Protein AF-M6ZPX1-F1 (afdb_monomer)

Mean predicted aligned error: 19.69 Å

Solvent-accessible surface area (backbone atoms only — not comparable to full-atom values): 19371 Å² total; per-residue (Å²): 140,79,92,85,76,78,77,78,63,85,76,70,74,66,85,60,76,72,77,70,62,81,70,98,60,84,42,44,32,41,35,41,38,38,35,46,45,94,88,36,52,30,42,32,41,38,41,36,41,59,74,45,75,87,48,96,39,47,38,33,34,39,40,39,38,38,37,42,41,39,67,101,56,81,46,65,35,38,35,46,33,45,34,42,39,41,44,55,97,55,97,48,66,30,48,29,42,36,42,34,42,35,42,44,90,54,66,27,44,34,44,34,42,36,41,31,40,73,96,44,40,35,43,37,42,35,34,39,40,39,93,63,36,40,35,45,37,42,35,43,36,39,58,79,52,100,38,38,35,41,37,43,36,46,34,44,39,39,48,79,91,47,73,48,50,35,42,34,46,29,46,33,48,42,60,98,46,39,36,44,31,42,32,46,36,39,38,80,84,73,59,52,32,42,38,35,47,36,36,40,46,54,82,74,71,85,77,82,60,77,75,80,98,73,92,74,91,78,95,74,93,80,79,100,78,81,89,80,90,84,88,80,90,87,82,86,88,86,82,89,82,89,82,92,79,78,86,91,78,66,72,63,62,59,53,52,56,51,59,71,71,48,89,66,68,66,47,54,44,67,59,33,44,74,68,70,45,54,73,68,57,16,49,52,54,22,51,28,30,66,71,37,78,64,56,29,50,55,54,48,70,74,48,53,74,68,54,43,51,53,51,50,53,55,43,47,70,73,45,60,78,67,59,79,79,71,70,75,76,78,79,82,87,128

Sequence (334 aa):
MSFISLNSEERSSILDPTFFLIHKNLNPSLGGLFETRKKFTSYGAWLELPVWKRERKHFWKTHFLYENHKTFSVVHQTYIGLEYSFISEKKDLHPSVFVGWERGEKDLGIFGIHLTIPDKQTIQVFGKTGKDFKSGSIFLHSNFDTGLQLFLGFSRTWDKSYTEDQFTLGIRVSWEKIYSSFFWNQTQEEESFLTGKFGISNFQQDLKSKTLFESTDEFQSNSLFKSKNLSSKNTKSKSFETSLLEKDKTNYSYISSFIRSYTNISISVQELLSAGFTLSSALEISKASYNSKEEFLKLFHSLSVKEQTKIFVLLKKKNPKHILKNSILPKDKR

Organism: NCBI:txid1193029

Nearest PDB structures (foldseek):
  2vqi-assembly1_A-2  TM=5.925E-01  e=3.812E-04  Escherichia coli
  6ehc-assembly1_A  TM=4.429E-01  e=1.724E-03  Vibrio cholerae O395
  7xzj-assembly1_9  TM=5.050E-01  e=9.004E-02  Chlamydomonas reinhardtii
  5mds-assembly1_C  TM=2.888E-01  e=1.053E-01  Vibrio harveyi
  1nqh-assembly1_A  TM=4.252E-01  e=2.390E+00  Escherichia coli

pLDDT: mean 70.7, std 22.77, range [22.7, 94.81]

Secondary structure (DSSP, 8-state):
----------------GGGG-----SS-EEEEEEEE-SS-EEEEEEEEEEEEEEETTEEEEEEEEEEEEESSSEEEEEEEEEEEEE--SSSS-EEEEEEEEEESSSEEEEEEEEEEETTTEEEEEEEEE-SSEEEEEEEEEEEEETTEEEEEEEEEEEETTEEEEEEEEEEEEEETTEEEEEEEEEETTS-EEEEEEEEEE-------------------------------------------------THHHHHHHHHH-S-----HHHHHHTT--HHHHHHHHHHHHH-HHHHHHHHHHS-HHHHHHHHHHHHHH-GGGGGG--PPPPPP-

Foldseek 3Di:
DDPPDPPPPCPDDDPDPVVPPDDPFQFKKKFKKKKDWPQWIKIWIKIKHWDDDPDVFKTKIKIKIWMFTDHVDTWIKIKIKMKIWGDDPDQDKIKMKMWIWIDIPFIKTKIKIKIDRPPFKIWIWIKIDGDQKIKIKIKIWGDDDDFKIWIWMWMWIGGNPDIKIKTKTKIKGDDDFKIKIKIWIAIPVRTIMIMMIIIGGDPPPDPPDPDDPDDDDDDDDDDPDDDDDDDDDDDDDDDDDDDDDDDDDDPLVVLLVVLVVAPQQADALVNCVVLPDDSVVSVCLNVQSVPDSVSNSVVLVVDDPVSVVSSSVVSCVVRVVVVPPPPDDDDDDD

Structure (mmCIF, N/CA/C/O backbone):
data_AF-M6ZPX1-F1
#
_entry.id   AF-M6ZPX1-F1
#
loop_
_atom_site.group_PDB
_atom_site.id
_atom_site.type_symbol
_atom_site.label_atom_id
_atom_site.label_alt_id
_atom_site.label_comp_id
_atom_site.label_asym_id
_atom_site.label_entity_id
_atom_site.label_seq_id
_atom_site.pdbx_PDB_ins_code
_atom_site.Cartn_x
_atom_site.Cartn_y
_atom_site.Cartn_z
_atom_site.occupancy
_atom_site.B_iso_or_equiv
_atom_site.auth_seq_id
_atom_site.auth_comp_id
_atom_site.auth_asym_id
_atom_site.auth_atom_id
_atom_site.pdbx_PDB_model_num
ATOM 1 N N . MET A 1 1 ? 33.227 -0.010 -33.059 1.00 33.44 1 MET A N 1
ATOM 2 C CA . MET A 1 1 ? 32.548 0.608 -31.902 1.00 33.44 1 MET A CA 1
ATOM 3 C C . MET A 1 1 ? 31.048 0.405 -32.038 1.00 33.44 1 MET A C 1
ATOM 5 O O . MET A 1 1 ? 30.374 1.236 -32.630 1.00 33.44 1 MET A O 1
ATOM 9 N N . SER A 1 2 ? 30.535 -0.731 -31.571 1.00 25.42 2 SER A N 1
ATOM 10 C CA . SER A 1 2 ? 29.097 -1.006 -31.482 1.00 25.42 2 SER A CA 1
ATOM 11 C C . SER A 1 2 ? 28.581 -0.569 -30.107 1.00 25.42 2 SER A C 1
ATOM 13 O O . SER A 1 2 ? 29.218 -0.847 -29.094 1.00 25.42 2 SER A O 1
ATOM 15 N N . PHE A 1 3 ? 27.436 0.114 -30.060 1.00 31.27 3 PHE A N 1
ATOM 16 C CA . PHE A 1 3 ? 26.796 0.517 -28.803 1.00 31.27 3 PHE A CA 1
ATOM 17 C C . PHE A 1 3 ? 26.073 -0.682 -28.167 1.00 31.27 3 PHE A C 1
ATOM 19 O O . PHE A 1 3 ? 24.880 -0.880 -28.376 1.00 31.27 3 PHE A O 1
ATOM 26 N N . ILE A 1 4 ? 26.811 -1.497 -27.408 1.00 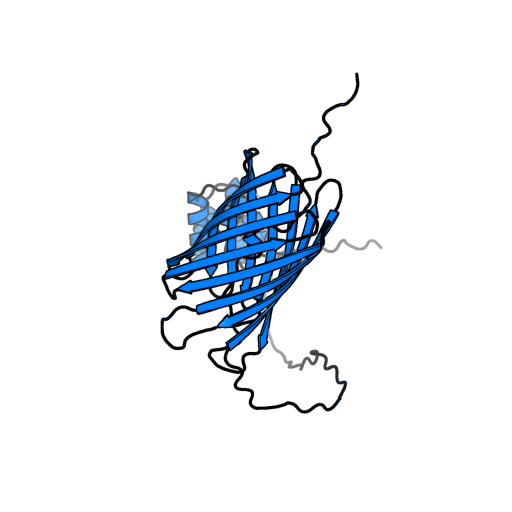35.12 4 ILE A N 1
ATOM 27 C CA . ILE A 1 4 ? 26.288 -2.672 -26.693 1.00 35.12 4 ILE A CA 1
ATOM 28 C C . ILE A 1 4 ? 26.277 -2.387 -25.185 1.00 35.12 4 ILE A C 1
ATOM 30 O O . ILE A 1 4 ? 27.226 -2.734 -24.488 1.00 35.12 4 ILE A O 1
ATOM 34 N N . SER A 1 5 ? 25.209 -1.743 -24.700 1.00 29.38 5 SER A N 1
ATOM 35 C CA . SER A 1 5 ? 24.763 -1.790 -23.287 1.00 29.38 5 SER A CA 1
ATOM 36 C C . SER A 1 5 ? 23.436 -1.047 -23.032 1.00 29.38 5 SER A C 1
ATOM 38 O O . SER A 1 5 ? 23.215 -0.519 -21.945 1.00 29.38 5 SER A O 1
ATOM 40 N N . LEU A 1 6 ? 22.508 -1.033 -24.000 1.00 30.77 6 LEU A N 1
ATOM 41 C CA . LEU A 1 6 ? 21.131 -0.552 -23.773 1.00 30.77 6 LEU A CA 1
ATOM 42 C C . LEU A 1 6 ? 20.187 -1.642 -23.222 1.00 30.77 6 LEU A C 1
ATOM 44 O O . LEU A 1 6 ? 18.972 -1.480 -23.243 1.00 30.77 6 LEU A O 1
ATOM 48 N N . ASN A 1 7 ? 20.750 -2.706 -22.636 1.00 28.00 7 ASN A N 1
ATOM 49 C CA . ASN A 1 7 ? 20.052 -3.684 -21.795 1.00 28.00 7 ASN A CA 1
ATOM 50 C C . ASN A 1 7 ? 19.682 -3.083 -20.420 1.00 28.00 7 ASN A C 1
ATOM 52 O O . ASN A 1 7 ? 19.935 -3.671 -19.373 1.00 28.00 7 ASN A O 1
ATOM 56 N N . SER A 1 8 ? 19.033 -1.916 -20.410 1.00 35.28 8 SER A N 1
ATOM 57 C CA . SER A 1 8 ? 17.965 -1.695 -19.437 1.00 35.28 8 SER A CA 1
ATOM 58 C C . SER A 1 8 ? 16.760 -2.468 -19.964 1.00 35.28 8 SER A C 1
ATOM 60 O O . SER A 1 8 ? 15.943 -1.914 -20.700 1.00 35.28 8 SER A O 1
ATOM 62 N N . GLU A 1 9 ? 16.747 -3.773 -19.695 1.00 37.66 9 GLU A N 1
ATOM 63 C CA . GLU A 1 9 ? 15.729 -4.693 -20.199 1.00 37.66 9 GLU A CA 1
ATOM 64 C C . GLU A 1 9 ? 14.326 -4.288 -19.732 1.00 37.66 9 GLU A C 1
ATOM 66 O O . GLU A 1 9 ? 14.156 -3.488 -18.808 1.00 37.66 9 GLU A O 1
ATOM 71 N N . GLU A 1 10 ? 13.316 -4.842 -20.401 1.00 43.22 10 GLU A N 1
ATOM 72 C CA . GLU A 1 10 ? 11.896 -4.594 -20.161 1.00 43.22 10 GLU A CA 1
ATOM 73 C C . GLU A 1 10 ? 11.458 -5.137 -18.783 1.00 43.22 10 GLU A C 1
ATOM 75 O O . GLU A 1 10 ? 10.709 -6.112 -18.701 1.00 43.22 10 GLU A O 1
ATOM 80 N N . ARG A 1 11 ? 11.907 -4.512 -17.679 1.00 51.97 11 ARG A N 1
ATOM 81 C CA . ARG A 1 11 ? 11.317 -4.700 -16.344 1.00 51.97 11 ARG A CA 1
ATOM 82 C C . ARG A 1 11 ? 9.876 -4.206 -16.421 1.00 51.97 11 ARG A C 1
ATOM 84 O O . ARG A 1 11 ? 9.612 -3.019 -16.233 1.00 51.97 11 ARG A O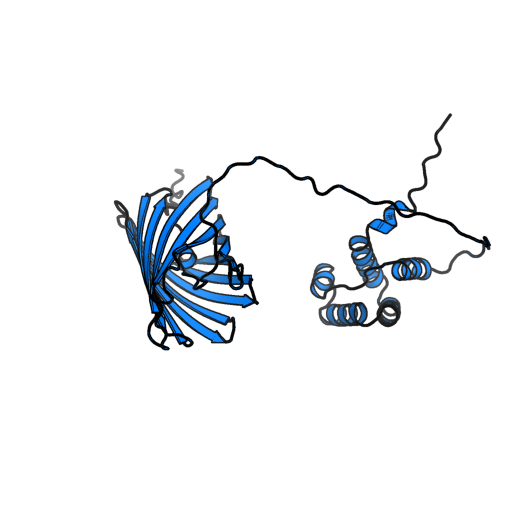 1
ATOM 91 N N . SER A 1 12 ? 8.979 -5.119 -16.788 1.00 54.06 12 SER A N 1
ATOM 92 C CA . SER A 1 12 ? 7.626 -4.775 -17.208 1.00 54.06 12 SER A CA 1
ATOM 93 C C . SER A 1 12 ? 6.911 -4.001 -16.117 1.00 54.06 12 SER A C 1
ATOM 95 O O . SER A 1 12 ? 6.923 -4.444 -14.965 1.00 54.06 12 SER A O 1
ATOM 97 N N . SER A 1 13 ? 6.298 -2.869 -16.453 1.00 62.62 13 SER A N 1
ATOM 98 C CA . SER A 1 13 ? 5.719 -2.014 -15.426 1.00 62.62 13 SER A CA 1
ATOM 99 C C . SER A 1 13 ? 4.460 -2.674 -14.839 1.00 62.62 13 SER A C 1
ATOM 101 O O . SER A 1 13 ? 3.497 -3.001 -15.537 1.00 62.62 13 SER A O 1
ATOM 103 N N . ILE A 1 14 ? 4.526 -2.926 -13.531 1.00 73.06 14 ILE A N 1
ATOM 104 C CA . ILE A 1 14 ? 3.583 -3.702 -12.718 1.00 73.06 14 ILE A CA 1
ATOM 105 C C . ILE A 1 14 ? 3.320 -2.892 -11.448 1.00 73.06 14 ILE A C 1
ATOM 107 O O . ILE A 1 14 ? 4.263 -2.340 -10.879 1.00 73.06 14 ILE A O 1
ATOM 111 N N . LEU A 1 15 ? 2.075 -2.868 -10.969 1.00 77.12 15 LEU A N 1
ATOM 112 C CA . LEU A 1 15 ? 1.693 -2.114 -9.773 1.00 77.12 15 LEU A CA 1
ATOM 113 C C . LEU A 1 15 ? 2.453 -2.641 -8.548 1.00 77.12 15 LEU A C 1
ATOM 115 O O . LEU A 1 15 ? 2.394 -3.845 -8.265 1.00 77.12 15 LEU A O 1
ATOM 119 N N . ASP A 1 16 ? 3.117 -1.768 -7.789 1.00 81.69 16 ASP A N 1
ATOM 120 C CA . ASP A 1 16 ? 3.888 -2.199 -6.618 1.00 81.69 16 ASP A CA 1
ATOM 121 C C . ASP A 1 16 ? 2.995 -2.957 -5.604 1.00 81.69 16 ASP A C 1
ATOM 123 O O . ASP A 1 16 ? 1.873 -2.516 -5.309 1.00 81.69 16 ASP A O 1
ATOM 127 N N . PRO A 1 17 ? 3.456 -4.094 -5.040 1.00 81.12 17 PRO A N 1
ATOM 128 C CA . PRO A 1 17 ? 2.698 -4.873 -4.061 1.00 81.12 17 PRO A CA 1
ATOM 129 C C . PRO A 1 17 ? 2.135 -4.065 -2.875 1.00 81.12 17 PRO A C 1
ATOM 131 O O . PRO A 1 17 ? 1.078 -4.416 -2.345 1.00 81.12 17 PRO A O 1
ATOM 134 N N . THR A 1 18 ? 2.771 -2.955 -2.484 1.00 83.00 18 THR A N 1
ATOM 135 C CA . THR A 1 18 ? 2.309 -2.079 -1.392 1.00 83.00 18 THR A CA 1
ATOM 136 C C . THR A 1 18 ? 1.013 -1.326 -1.701 1.00 83.00 18 THR A C 1
ATOM 138 O O . THR A 1 18 ? 0.255 -0.997 -0.785 1.00 83.00 18 THR A O 1
ATOM 141 N N . PHE A 1 19 ? 0.671 -1.097 -2.971 1.00 82.25 19 PHE A N 1
ATOM 142 C CA . PHE A 1 19 ? -0.575 -0.408 -3.325 1.00 82.25 19 PHE A CA 1
ATOM 143 C C . PHE A 1 19 ? -1.828 -1.237 -2.987 1.00 82.25 19 PHE A C 1
ATOM 145 O O . PHE A 1 19 ? -2.869 -0.674 -2.614 1.00 82.25 19 PHE A O 1
ATOM 152 N N . PHE A 1 20 ? -1.686 -2.567 -3.001 1.00 78.31 20 PHE A N 1
ATOM 153 C CA . PHE A 1 20 ? -2.706 -3.551 -2.629 1.00 78.31 20 PHE A CA 1
ATOM 154 C C . PHE A 1 20 ? -2.878 -3.728 -1.116 1.00 78.31 20 PHE A C 1
ATOM 156 O O . PHE A 1 20 ? -3.719 -4.524 -0.701 1.00 78.31 20 PHE A O 1
ATOM 163 N N . LEU A 1 21 ? -2.123 -3.013 -0.273 1.00 75.81 21 LEU A N 1
ATOM 164 C CA . LEU A 1 21 ? -2.279 -3.097 1.180 1.00 75.81 21 LEU A CA 1
ATOM 165 C C . LEU A 1 21 ? -3.677 -2.610 1.582 1.00 75.81 21 LEU A C 1
ATOM 167 O O . LEU A 1 21 ? -4.022 -1.428 1.423 1.00 75.81 21 LEU A O 1
ATOM 171 N N . ILE A 1 22 ? -4.498 -3.541 2.073 1.00 63.69 22 ILE A N 1
ATOM 172 C CA . ILE A 1 22 ? -5.931 -3.314 2.273 1.00 63.69 22 ILE A CA 1
ATOM 173 C C . ILE A 1 22 ? -6.165 -2.427 3.489 1.00 63.69 22 ILE A C 1
ATOM 175 O O . ILE A 1 22 ? -5.722 -2.691 4.607 1.00 63.69 22 ILE A O 1
ATOM 179 N N . HIS A 1 23 ? -6.918 -1.356 3.269 1.00 60.94 23 HIS A N 1
ATOM 180 C CA . HIS A 1 23 ? -7.288 -0.428 4.320 1.00 60.94 23 HIS A CA 1
ATOM 181 C C . HIS A 1 23 ? -8.663 -0.801 4.876 1.00 60.94 23 HIS A C 1
ATOM 183 O O . HIS A 1 23 ? -9.682 -0.671 4.189 1.00 60.94 23 HIS A O 1
ATOM 189 N N . LYS A 1 24 ? -8.705 -1.229 6.150 1.00 61.06 24 LYS A N 1
ATOM 190 C CA . LYS A 1 24 ? -9.949 -1.489 6.901 1.00 61.06 24 LYS A CA 1
ATOM 191 C C . LYS A 1 24 ? -10.673 -0.193 7.281 1.00 61.06 24 LYS A C 1
ATOM 193 O O . LYS A 1 24 ? -10.799 0.178 8.441 1.00 61.06 24 LYS A O 1
ATOM 198 N N . ASN A 1 25 ? -11.166 0.477 6.246 1.00 63.41 25 ASN A N 1
ATOM 199 C CA . ASN A 1 25 ? -12.187 1.509 6.290 1.00 63.41 25 ASN A CA 1
ATOM 200 C C . ASN A 1 25 ? -13.482 0.932 5.693 1.00 63.41 25 ASN A C 1
ATOM 202 O O . ASN A 1 25 ? -13.468 0.454 4.557 1.00 63.41 25 ASN A O 1
ATOM 206 N N . LEU A 1 26 ? -14.575 0.994 6.464 1.00 69.19 26 LEU A N 1
ATOM 207 C CA . LEU A 1 26 ? -15.933 0.608 6.042 1.00 69.19 26 LEU A CA 1
ATOM 208 C C . LEU A 1 26 ? -16.646 1.701 5.230 1.00 69.19 26 LEU A C 1
ATOM 210 O O . LEU A 1 26 ? -17.689 1.443 4.633 1.00 69.19 26 LEU A O 1
ATOM 214 N N . ASN A 1 27 ? -16.126 2.927 5.262 1.00 76.44 27 ASN A N 1
ATOM 215 C CA . ASN A 1 27 ? -16.650 4.057 4.505 1.00 76.44 27 ASN A CA 1
ATOM 216 C C . ASN A 1 27 ? -16.016 4.112 3.102 1.00 76.44 27 ASN A C 1
ATOM 218 O O . ASN A 1 27 ? -15.002 3.449 2.872 1.00 76.44 27 ASN A O 1
ATOM 222 N N . PRO A 1 28 ? -16.517 4.967 2.191 1.00 82.25 28 PRO A N 1
ATOM 223 C CA . PRO A 1 28 ? -15.746 5.376 1.026 1.00 82.25 28 PRO A CA 1
ATOM 224 C C . PRO A 1 28 ? -14.391 5.969 1.441 1.00 82.25 28 PRO A C 1
ATOM 226 O O . PRO A 1 28 ? -14.300 6.745 2.404 1.00 82.25 28 PRO A O 1
ATOM 229 N N . SER A 1 29 ? -13.344 5.623 0.699 1.00 85.06 29 SER A N 1
ATOM 230 C CA . SER A 1 29 ? -12.024 6.246 0.804 1.00 85.06 29 SER A CA 1
ATOM 231 C C . SER A 1 29 ? -11.468 6.555 -0.584 1.00 85.06 29 SER A C 1
ATOM 233 O O . SER A 1 29 ? -11.718 5.826 -1.537 1.00 85.06 29 SER A O 1
ATOM 235 N N . LEU A 1 30 ? -10.713 7.642 -0.708 1.00 89.75 30 LEU A N 1
ATOM 236 C CA . LEU A 1 30 ? -10.000 7.989 -1.940 1.00 89.75 30 LEU A CA 1
ATOM 237 C C . LEU A 1 30 ? -8.657 8.624 -1.612 1.00 89.75 30 LEU A C 1
ATOM 239 O O . LEU A 1 30 ? -8.478 9.178 -0.522 1.00 89.75 30 LEU A O 1
ATOM 243 N N . GLY A 1 31 ? -7.733 8.596 -2.563 1.00 89.25 31 GLY A N 1
ATOM 244 C CA . GLY A 1 31 ? -6.440 9.224 -2.366 1.00 89.25 31 GLY A CA 1
ATOM 245 C C . GLY A 1 31 ? -5.482 9.078 -3.533 1.00 89.25 31 GLY A C 1
ATOM 246 O O . GLY A 1 31 ? -5.862 8.675 -4.632 1.00 89.25 31 GLY A O 1
ATOM 247 N N . GLY A 1 32 ? -4.232 9.447 -3.271 1.00 90.00 32 GLY A N 1
ATOM 248 C CA . GLY A 1 32 ? -3.136 9.349 -4.220 1.00 90.00 32 GLY A CA 1
ATOM 249 C C . GLY A 1 32 ? -2.159 8.238 -3.859 1.00 90.00 32 GLY A C 1
ATOM 250 O O . GLY A 1 32 ? -2.093 7.762 -2.719 1.00 90.00 32 GLY A O 1
ATOM 251 N N . LEU A 1 33 ? -1.381 7.854 -4.860 1.00 90.75 33 LEU A N 1
ATOM 252 C CA . LEU A 1 33 ? -0.206 7.005 -4.728 1.00 90.75 33 LEU A CA 1
ATOM 253 C C . LEU A 1 33 ? 0.965 7.644 -5.476 1.00 90.75 33 LEU A C 1
ATOM 255 O O . LEU A 1 33 ? 0.760 8.410 -6.424 1.00 90.75 33 LEU A O 1
ATOM 259 N N . PHE A 1 34 ? 2.179 7.345 -5.034 1.00 88.81 34 PHE A N 1
ATOM 260 C CA . PHE A 1 34 ? 3.404 7.725 -5.721 1.00 88.81 34 PHE A CA 1
ATOM 261 C C . PHE A 1 34 ? 4.484 6.660 -5.548 1.00 88.81 34 PHE A C 1
ATOM 263 O O . PHE A 1 34 ? 4.514 5.935 -4.552 1.00 88.81 34 PHE A O 1
ATOM 270 N N . GLU A 1 35 ? 5.419 6.654 -6.487 1.00 85.25 35 GLU A N 1
ATOM 271 C CA . GLU A 1 35 ? 6.651 5.884 -6.441 1.00 85.25 35 GLU A CA 1
ATOM 272 C C . GLU A 1 35 ? 7.813 6.754 -6.926 1.00 85.25 35 GLU A C 1
ATOM 274 O O . GLU A 1 35 ? 7.711 7.466 -7.929 1.00 85.25 35 GLU A O 1
ATOM 279 N N . THR A 1 36 ? 8.940 6.698 -6.221 1.00 84.31 36 THR A N 1
ATOM 280 C CA . THR A 1 36 ? 10.173 7.390 -6.607 1.00 84.31 36 THR A CA 1
ATOM 281 C C . THR A 1 36 ? 11.340 6.410 -6.645 1.00 84.31 36 THR A C 1
ATOM 283 O O . THR A 1 36 ? 11.857 6.016 -5.595 1.00 84.31 36 THR A O 1
ATOM 286 N N . ARG A 1 37 ? 11.774 6.050 -7.861 1.00 80.25 37 ARG A N 1
ATOM 287 C CA . ARG A 1 37 ? 13.018 5.315 -8.138 1.00 80.25 37 ARG A CA 1
ATOM 288 C C . ARG A 1 37 ? 14.125 6.288 -8.551 1.00 80.25 37 ARG A C 1
ATOM 290 O O . ARG A 1 37 ? 13.868 7.411 -8.974 1.00 80.25 37 ARG A O 1
ATOM 297 N N . LYS A 1 38 ? 15.378 5.824 -8.534 1.00 74.12 38 LYS A N 1
ATOM 298 C CA . LYS A 1 38 ? 16.577 6.602 -8.920 1.00 74.12 38 LYS A CA 1
ATOM 299 C C . LYS A 1 38 ? 16.540 7.195 -10.345 1.00 74.12 38 LYS A C 1
ATOM 301 O O . LYS A 1 38 ? 17.255 8.156 -10.612 1.00 74.12 38 LYS A O 1
ATOM 306 N N . LYS A 1 39 ? 15.745 6.615 -11.254 1.00 71.06 39 LYS A N 1
ATOM 307 C CA . LYS A 1 39 ? 15.637 7.004 -12.678 1.00 71.06 39 LYS A CA 1
ATOM 308 C C . LYS A 1 39 ? 14.248 7.521 -13.083 1.00 71.06 39 LYS A C 1
ATOM 310 O O . LYS A 1 39 ? 14.142 8.231 -14.077 1.00 71.06 39 LYS A O 1
ATOM 315 N N . PHE A 1 40 ? 13.196 7.149 -12.349 1.00 72.44 40 PHE A N 1
ATOM 316 C CA . PHE A 1 40 ? 11.796 7.267 -12.774 1.00 72.44 40 PHE A CA 1
ATOM 317 C C . PHE A 1 40 ? 10.888 7.619 -11.595 1.00 72.44 40 PHE A C 1
ATOM 319 O O . PHE A 1 40 ? 11.179 7.255 -10.453 1.00 72.44 40 PHE A O 1
ATOM 326 N N . THR A 1 41 ? 9.771 8.290 -11.873 1.00 77.88 41 THR A N 1
ATOM 327 C CA . THR A 1 41 ? 8.734 8.571 -10.875 1.00 77.88 41 THR A CA 1
ATOM 328 C C . THR A 1 41 ? 7.355 8.221 -11.417 1.00 77.88 41 THR A C 1
ATOM 330 O O . THR A 1 41 ? 7.004 8.588 -12.540 1.00 77.88 41 THR A O 1
ATOM 333 N N . SER A 1 42 ? 6.569 7.529 -10.601 1.00 83.00 42 SER A N 1
ATOM 334 C CA . SER A 1 42 ? 5.204 7.111 -10.922 1.00 83.00 42 SER A CA 1
ATOM 335 C C . SER A 1 42 ? 4.231 7.794 -9.967 1.00 83.00 42 SER A C 1
ATOM 337 O O . SER A 1 42 ? 4.587 8.173 -8.846 1.00 83.00 42 SER A O 1
ATOM 339 N N . TYR A 1 43 ? 3.018 8.050 -10.442 1.00 88.62 43 TYR A N 1
ATOM 340 C CA . TYR A 1 43 ? 1.997 8.750 -9.670 1.00 88.62 43 TYR A CA 1
ATOM 341 C C . TYR A 1 43 ? 0.606 8.328 -10.118 1.00 88.62 43 TYR A C 1
ATOM 343 O 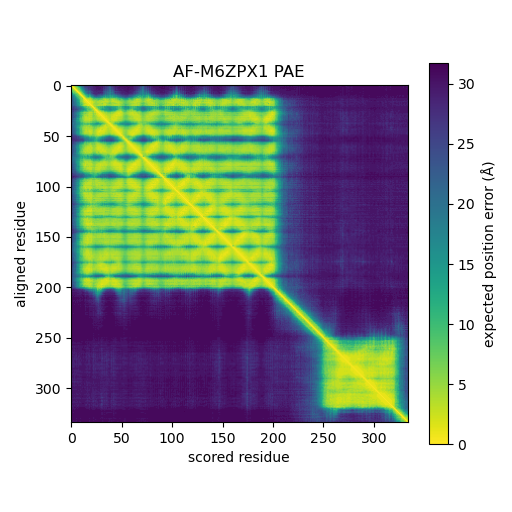O . TYR A 1 43 ? 0.354 8.088 -11.301 1.00 88.62 43 TYR A O 1
ATOM 351 N N . GLY A 1 44 ? -0.324 8.286 -9.173 1.00 89.12 44 GLY A N 1
ATOM 352 C CA . GLY A 1 44 ? -1.646 7.753 -9.438 1.00 89.12 44 GLY A CA 1
ATOM 353 C C . GLY A 1 44 ? -2.693 8.153 -8.416 1.00 89.12 44 GLY A C 1
ATOM 354 O O . GLY A 1 44 ? -2.447 8.931 -7.490 1.00 89.12 44 GLY A O 1
ATOM 355 N N . ALA A 1 45 ? -3.874 7.579 -8.595 1.00 90.75 45 ALA A N 1
ATOM 356 C CA . ALA A 1 45 ? -5.019 7.745 -7.721 1.00 90.75 45 ALA A CA 1
ATOM 357 C C . ALA A 1 45 ? -5.676 6.391 -7.456 1.00 90.75 45 ALA A C 1
ATOM 359 O O . ALA A 1 45 ? -5.624 5.477 -8.278 1.00 90.75 45 ALA A O 1
ATOM 360 N N . TRP A 1 46 ? -6.325 6.275 -6.306 1.00 90.69 46 TRP A N 1
ATOM 361 C CA . TRP A 1 46 ? -7.086 5.090 -5.935 1.00 90.69 46 TRP A CA 1
ATOM 362 C C . TRP A 1 46 ? -8.411 5.494 -5.285 1.00 90.69 46 TRP A C 1
ATOM 364 O O . TRP A 1 46 ? -8.543 6.567 -4.686 1.00 90.69 46 TRP A O 1
ATOM 374 N N . LEU A 1 47 ? -9.404 4.621 -5.429 1.00 89.00 47 LEU A N 1
ATOM 375 C CA . LEU A 1 47 ? -10.764 4.797 -4.945 1.00 89.00 47 LEU A CA 1
ATOM 376 C C . LEU A 1 47 ? -11.271 3.472 -4.368 1.00 89.00 47 LEU A C 1
ATOM 378 O O . LEU A 1 47 ? -11.186 2.417 -4.990 1.00 89.00 47 LEU A O 1
ATOM 382 N N . GLU A 1 48 ? -11.817 3.546 -3.166 1.00 87.38 48 GLU A N 1
ATOM 383 C CA . GLU A 1 48 ? -12.310 2.431 -2.370 1.00 87.38 48 GLU A CA 1
ATOM 384 C C . GLU A 1 48 ? -13.787 2.687 -2.043 1.00 87.38 48 GLU A C 1
ATOM 386 O O . GLU A 1 48 ? -14.103 3.648 -1.336 1.00 87.38 48 GLU A O 1
ATOM 391 N N . LEU A 1 49 ? -14.700 1.845 -2.538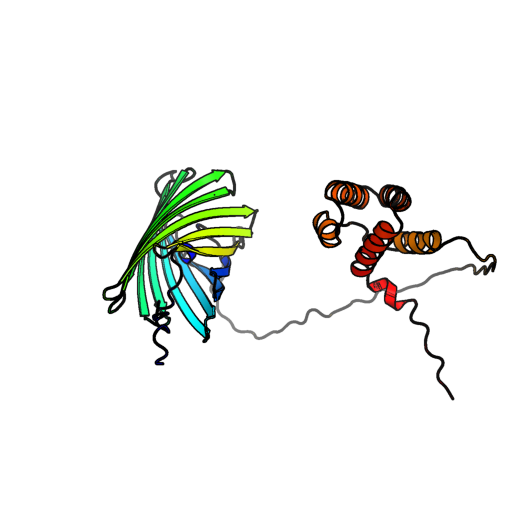 1.00 86.38 49 LEU A N 1
ATOM 392 C CA . LEU A 1 49 ? -16.147 2.026 -2.372 1.00 86.38 49 LEU A CA 1
ATOM 393 C C . LEU A 1 49 ? -16.796 0.841 -1.633 1.00 86.38 49 LEU A C 1
ATOM 395 O O . LEU A 1 49 ? -16.660 -0.300 -2.075 1.00 86.38 49 LEU A O 1
ATOM 399 N N . PRO A 1 50 ? -17.544 1.071 -0.537 1.00 81.94 50 PRO A N 1
ATOM 400 C CA . PRO A 1 50 ? -18.395 0.046 0.059 1.00 81.94 50 PRO A CA 1
ATOM 401 C C . PRO A 1 50 ? -19.593 -0.240 -0.859 1.00 81.94 50 PRO A C 1
ATOM 403 O O . PRO A 1 50 ? -20.354 0.668 -1.185 1.00 81.94 50 PRO A O 1
ATOM 406 N N . VAL A 1 51 ? -19.782 -1.501 -1.253 1.00 71.25 51 VAL A N 1
ATOM 407 C CA . VAL A 1 51 ? -20.867 -1.923 -2.160 1.00 71.25 51 VAL A CA 1
ATOM 408 C C . VAL A 1 51 ? -22.084 -2.424 -1.390 1.00 71.25 51 VAL A C 1
ATOM 410 O O . VAL A 1 51 ? -23.207 -2.031 -1.692 1.00 71.25 51 VAL A O 1
ATOM 413 N N . TRP A 1 52 ? -21.888 -3.287 -0.386 1.00 64.50 52 TRP A N 1
ATOM 414 C CA . TRP A 1 52 ? -23.005 -3.868 0.365 1.00 64.50 52 TRP A CA 1
ATOM 415 C C . TRP A 1 52 ? -22.674 -4.029 1.851 1.00 64.50 52 TRP A C 1
ATOM 417 O O . TRP A 1 52 ? -21.674 -4.639 2.225 1.00 64.50 52 TRP A O 1
ATOM 427 N N . LYS A 1 53 ? -23.567 -3.503 2.696 1.00 62.47 53 LYS A N 1
ATOM 428 C CA . LYS A 1 53 ? -23.554 -3.598 4.164 1.00 62.47 53 LYS A CA 1
ATOM 429 C C . LYS A 1 53 ? -24.910 -4.133 4.656 1.00 62.47 53 LYS A C 1
ATOM 431 O O . LYS A 1 53 ? -25.657 -3.426 5.325 1.00 62.47 53 LYS A O 1
ATOM 436 N N . ARG A 1 54 ? -25.285 -5.345 4.215 1.00 50.50 54 ARG A N 1
ATOM 437 C CA . ARG A 1 54 ? -26.620 -5.937 4.477 1.00 50.50 54 ARG A CA 1
ATOM 438 C C . ARG A 1 54 ? -26.769 -6.440 5.912 1.00 50.50 54 ARG A C 1
ATOM 440 O O . ARG A 1 54 ? -27.848 -6.363 6.485 1.00 50.50 54 ARG A O 1
ATOM 447 N N . GLU A 1 55 ? -25.670 -6.924 6.478 1.00 57.72 55 GLU A N 1
ATOM 448 C CA . GLU A 1 55 ? -25.579 -7.480 7.823 1.00 57.72 55 GLU A CA 1
ATOM 449 C C . GLU A 1 55 ? -24.341 -6.919 8.524 1.00 57.72 55 GLU A C 1
ATOM 451 O O . GLU A 1 55 ? -23.387 -6.494 7.873 1.00 57.72 55 GLU A O 1
ATOM 456 N N . ARG A 1 56 ? -24.310 -6.952 9.861 1.00 60.78 56 ARG A N 1
ATOM 457 C CA . ARG A 1 56 ? -23.162 -6.447 10.642 1.00 60.78 56 ARG A CA 1
ATOM 458 C C . ARG A 1 56 ? -21.861 -7.232 10.425 1.00 60.78 56 ARG A C 1
ATOM 460 O O . ARG A 1 56 ? -20.801 -6.730 10.782 1.00 60.78 56 ARG A O 1
ATOM 467 N N . LYS A 1 57 ? -21.955 -8.441 9.861 1.00 73.44 57 LYS A N 1
ATOM 468 C CA . LYS A 1 57 ? -20.865 -9.426 9.765 1.00 73.44 57 LYS A CA 1
ATOM 469 C C . LYS A 1 57 ? -20.275 -9.581 8.367 1.00 73.44 57 LYS A C 1
ATOM 471 O O . LYS A 1 57 ? -19.167 -10.090 8.241 1.00 73.44 57 LYS A O 1
ATOM 476 N N . HIS A 1 58 ? -20.997 -9.148 7.335 1.00 82.25 58 HIS A N 1
ATOM 477 C CA . HIS A 1 58 ? -20.667 -9.408 5.935 1.00 82.25 58 HIS A CA 1
ATOM 478 C C . HIS A 1 58 ? -20.621 -8.095 5.155 1.00 82.25 58 HIS A C 1
ATOM 480 O O . HIS A 1 58 ? -21.606 -7.353 5.108 1.00 82.25 58 HIS A O 1
ATOM 486 N N . PHE A 1 59 ? -19.470 -7.816 4.548 1.00 82.06 59 PHE A N 1
ATOM 487 C CA . PHE A 1 59 ? -19.181 -6.551 3.884 1.00 82.06 59 PHE A CA 1
ATOM 488 C C . PHE A 1 59 ? -18.506 -6.785 2.530 1.00 82.06 59 PHE A C 1
ATOM 490 O O . PHE A 1 59 ? -17.661 -7.668 2.398 1.00 82.06 59 PHE A O 1
ATOM 497 N N . TRP A 1 60 ? -18.884 -5.979 1.537 1.00 85.88 60 TRP A N 1
ATOM 498 C CA . TRP A 1 60 ? -18.304 -5.993 0.193 1.00 85.88 60 TRP A CA 1
ATOM 499 C C . TRP A 1 60 ? -17.754 -4.618 -0.171 1.00 85.88 60 TRP A C 1
ATOM 501 O O . TRP A 1 60 ? -18.426 -3.606 0.052 1.00 85.88 60 TRP A O 1
ATOM 511 N N . LYS A 1 61 ? -16.564 -4.587 -0.775 1.00 86.50 61 LYS A N 1
ATOM 512 C CA . LYS A 1 61 ? -15.827 -3.366 -1.117 1.00 86.50 61 LYS A CA 1
ATOM 513 C C . LYS A 1 61 ? -15.204 -3.482 -2.505 1.00 86.50 61 LYS A C 1
ATOM 515 O O . LYS A 1 61 ? -14.458 -4.422 -2.762 1.00 86.50 61 LYS A O 1
ATOM 520 N N . THR A 1 62 ? -15.486 -2.537 -3.396 1.00 88.62 62 THR A N 1
ATOM 521 C CA . THR A 1 62 ? -14.767 -2.415 -4.669 1.00 88.62 62 THR A CA 1
ATOM 522 C C . THR A 1 62 ? -13.551 -1.518 -4.514 1.00 88.62 62 THR A C 1
ATOM 524 O O . THR A 1 62 ? -13.569 -0.506 -3.809 1.00 88.62 62 THR A O 1
ATOM 527 N N . HIS A 1 63 ? -12.483 -1.917 -5.190 1.00 88.19 63 HIS A N 1
ATOM 528 C CA . HIS A 1 63 ? -11.199 -1.238 -5.224 1.00 88.19 63 HIS A CA 1
ATOM 529 C C . HIS A 1 63 ? -10.905 -0.851 -6.671 1.00 88.19 63 HIS A C 1
ATOM 531 O O . HIS A 1 63 ? -10.964 -1.698 -7.560 1.00 88.19 63 HIS A O 1
ATOM 537 N N . PHE A 1 64 ? -10.577 0.415 -6.896 1.00 90.00 64 PHE A N 1
ATOM 538 C CA . PHE A 1 64 ? -10.119 0.944 -8.174 1.00 90.00 64 PHE A CA 1
ATOM 539 C C . PHE A 1 64 ? -8.779 1.633 -7.956 1.00 90.00 64 PHE A C 1
ATOM 541 O O . PHE A 1 64 ? -8.610 2.378 -6.987 1.00 90.00 64 PHE A O 1
ATOM 548 N N . LEU A 1 65 ? -7.831 1.412 -8.856 1.00 88.69 65 LEU A N 1
ATOM 549 C CA . LEU A 1 65 ? -6.519 2.039 -8.797 1.00 88.69 65 LEU A CA 1
ATOM 550 C C . LEU A 1 65 ? -6.031 2.356 -10.210 1.00 88.69 65 LEU A C 1
ATOM 552 O O . LEU A 1 65 ? -6.280 1.600 -11.147 1.00 88.69 65 LEU A O 1
ATOM 556 N N . TYR A 1 66 ? -5.379 3.500 -10.356 1.00 88.12 66 TYR A N 1
ATOM 557 C CA . TYR A 1 66 ? -4.856 4.009 -11.616 1.00 88.12 66 TYR A CA 1
ATOM 558 C C . TYR A 1 66 ? -3.474 4.607 -11.371 1.00 88.12 66 TYR A C 1
ATOM 560 O O . TYR A 1 66 ? -3.325 5.439 -10.475 1.00 88.12 66 TYR A O 1
ATOM 568 N N . GLU A 1 67 ? -2.491 4.243 -12.189 1.00 85.12 67 GLU A N 1
ATOM 569 C CA . GLU A 1 67 ? -1.129 4.765 -12.110 1.00 85.12 67 GLU A CA 1
ATOM 570 C C . GLU A 1 67 ? -0.584 5.168 -13.486 1.00 85.12 67 GLU A C 1
ATOM 572 O O . GLU A 1 67 ? -0.750 4.466 -14.485 1.00 85.12 67 GLU A O 1
ATOM 577 N N . ASN A 1 68 ? 0.094 6.316 -13.523 1.00 82.88 68 ASN A N 1
ATOM 578 C CA . ASN A 1 68 ? 0.960 6.729 -14.617 1.00 82.88 68 ASN A CA 1
ATOM 579 C C . ASN A 1 68 ? 2.406 6.382 -14.246 1.00 82.88 68 ASN A C 1
ATOM 581 O O . ASN A 1 68 ? 3.034 7.113 -13.474 1.00 82.88 68 ASN A O 1
ATOM 585 N N . HIS A 1 69 ? 2.953 5.318 -14.828 1.00 74.06 69 HIS A N 1
ATOM 586 C CA . HIS A 1 69 ? 4.375 5.013 -14.715 1.00 74.06 69 HIS A CA 1
ATOM 587 C C . HIS A 1 69 ? 5.138 5.804 -15.789 1.00 74.06 69 HIS A C 1
ATOM 589 O O . HIS A 1 69 ? 4.917 5.617 -16.989 1.00 74.06 69 HIS A O 1
ATOM 595 N N . LYS A 1 70 ? 6.025 6.723 -15.382 1.00 58.91 70 LYS A N 1
ATOM 596 C CA . LYS A 1 70 ? 6.736 7.619 -16.310 1.00 58.91 70 LYS A CA 1
ATOM 597 C C . LYS A 1 70 ? 8.185 7.175 -16.520 1.00 58.91 70 LYS A C 1
ATOM 599 O O . LYS A 1 70 ? 9.057 7.472 -15.702 1.00 58.91 70 LYS A O 1
ATOM 604 N N . THR A 1 71 ? 8.439 6.503 -17.64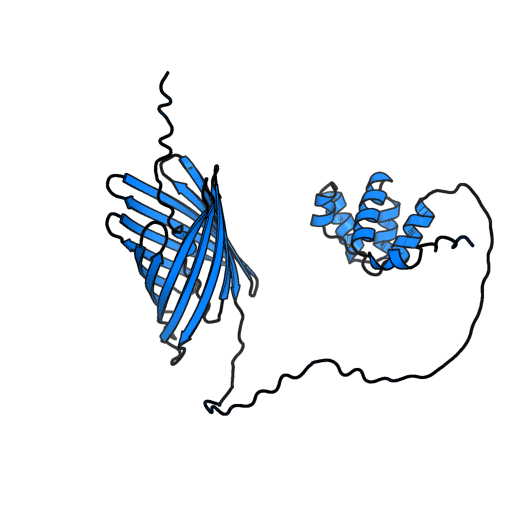1 1.00 64.19 71 THR A N 1
ATOM 605 C CA . THR A 1 71 ? 9.789 6.181 -18.131 1.00 64.19 71 THR A CA 1
ATOM 606 C C . THR A 1 71 ? 10.161 7.120 -19.291 1.00 64.19 71 THR A C 1
ATOM 608 O O . THR A 1 71 ? 9.875 8.319 -19.234 1.00 64.19 71 THR A O 1
ATOM 611 N N . PHE A 1 72 ? 10.791 6.600 -20.349 1.00 55.03 72 PHE A N 1
ATOM 612 C CA . PHE A 1 72 ? 10.925 7.280 -21.641 1.00 55.03 72 PHE A CA 1
ATOM 613 C C . PHE A 1 72 ? 9.579 7.396 -22.382 1.00 55.03 72 PHE A C 1
ATOM 615 O O . PHE A 1 72 ? 9.411 8.287 -23.213 1.00 55.03 72 PHE A O 1
ATOM 622 N N . SER A 1 73 ? 8.610 6.540 -22.048 1.00 57.66 73 SER A N 1
ATOM 623 C CA . SER A 1 73 ? 7.200 6.656 -22.426 1.00 57.66 73 SER A CA 1
ATOM 624 C C . SER A 1 73 ? 6.324 6.768 -21.169 1.00 57.66 73 SER A C 1
ATOM 626 O O . SER A 1 73 ? 6.790 6.586 -20.041 1.00 57.66 73 SER A O 1
ATOM 628 N N . VAL A 1 74 ? 5.046 7.111 -21.346 1.00 68.94 74 VAL A N 1
ATOM 629 C CA . VAL A 1 74 ? 4.052 7.024 -20.268 1.00 68.94 74 VAL A CA 1
ATOM 630 C C . VAL A 1 74 ? 3.311 5.706 -20.433 1.00 68.94 74 VAL A C 1
ATOM 632 O O . VAL A 1 74 ? 2.655 5.502 -21.453 1.00 68.94 74 VAL A O 1
ATOM 635 N N . VAL A 1 75 ? 3.412 4.831 -19.435 1.00 77.25 75 VAL A N 1
ATOM 636 C CA . VAL A 1 75 ? 2.605 3.612 -19.356 1.00 77.25 75 VAL A CA 1
ATOM 637 C C . VAL A 1 75 ? 1.479 3.844 -18.356 1.00 77.25 75 VAL A C 1
ATOM 639 O O . VAL A 1 75 ? 1.693 4.380 -17.267 1.00 77.25 75 VAL A O 1
ATOM 642 N N . HIS A 1 76 ? 0.268 3.459 -18.747 1.00 83.81 76 HIS A N 1
ATOM 643 C CA . HIS A 1 76 ? -0.923 3.556 -17.914 1.00 83.81 76 HIS A CA 1
ATOM 644 C C . HIS A 1 76 ? -1.250 2.179 -17.347 1.00 83.81 76 HIS A C 1
ATOM 646 O O . HIS A 1 76 ? -1.437 1.226 -18.104 1.00 83.81 76 HIS A O 1
ATOM 652 N N . GLN A 1 77 ? -1.337 2.087 -16.025 1.00 85.88 77 GLN A N 1
ATOM 653 C CA . GLN A 1 77 ? -1.744 0.880 -15.320 1.00 85.88 77 GLN A CA 1
ATOM 654 C C . GLN A 1 77 ? -3.076 1.121 -14.619 1.00 85.88 77 GLN A C 1
ATOM 656 O O . GLN A 1 77 ? -3.338 2.193 -14.071 1.00 85.88 77 GLN A O 1
ATOM 661 N N . THR A 1 78 ? -3.930 0.105 -14.637 1.00 89.69 78 THR A N 1
ATOM 662 C CA . THR A 1 78 ? -5.251 0.119 -14.008 1.00 89.69 78 THR A CA 1
ATOM 663 C C . THR A 1 78 ? -5.463 -1.159 -13.223 1.00 89.69 78 THR A C 1
ATOM 665 O O . THR A 1 78 ? -5.069 -2.229 -13.669 1.00 89.69 78 THR A O 1
ATOM 668 N N . TYR A 1 79 ? -6.125 -1.065 -12.077 1.00 90.69 79 TYR A N 1
ATOM 669 C CA . TYR A 1 79 ? -6.617 -2.217 -11.335 1.00 90.69 79 TYR A CA 1
ATOM 670 C C . TYR A 1 79 ? -8.072 -2.002 -10.929 1.00 90.69 79 TYR A C 1
ATOM 672 O O . TYR A 1 79 ? -8.458 -0.920 -10.480 1.00 90.69 79 TYR A O 1
ATOM 680 N N . ILE A 1 80 ? -8.864 -3.060 -11.078 1.00 92.88 80 ILE A N 1
ATOM 681 C CA . ILE A 1 80 ? -10.227 -3.167 -10.567 1.00 92.88 80 ILE A CA 1
ATOM 682 C C . ILE A 1 80 ? -10.348 -4.465 -9.771 1.00 92.88 80 ILE A C 1
ATOM 684 O O . ILE A 1 80 ? -9.956 -5.532 -10.239 1.00 92.88 80 ILE A O 1
ATOM 688 N N . GLY A 1 81 ? -10.900 -4.389 -8.564 1.00 90.88 81 GLY A N 1
ATOM 689 C CA . GLY A 1 81 ? -11.057 -5.551 -7.699 1.00 90.88 81 GLY A CA 1
ATOM 690 C C . GLY A 1 81 ? -12.257 -5.470 -6.770 1.00 90.88 81 GLY A C 1
ATOM 691 O O . GLY A 1 81 ? -12.844 -4.409 -6.548 1.00 90.88 81 GLY A O 1
ATOM 692 N N . LEU A 1 82 ? -12.605 -6.624 -6.216 1.00 91.25 82 LEU A N 1
ATOM 693 C CA . LEU A 1 82 ? -13.692 -6.833 -5.277 1.00 91.25 82 LEU A CA 1
ATOM 694 C C . LEU A 1 82 ? -13.149 -7.582 -4.055 1.00 91.25 82 LEU A C 1
ATOM 696 O O . LEU A 1 82 ? -12.599 -8.677 -4.171 1.00 91.25 82 LEU A O 1
ATOM 700 N N . GLU A 1 83 ? -13.316 -6.982 -2.883 1.00 88.88 83 GLU A N 1
ATOM 701 C CA . GLU A 1 83 ? -13.034 -7.576 -1.582 1.00 88.88 83 GLU A CA 1
ATOM 702 C C . GLU A 1 83 ? -14.346 -7.967 -0.895 1.00 88.88 83 GLU A C 1
ATOM 704 O O . GLU A 1 83 ? -15.313 -7.200 -0.867 1.00 88.88 83 GLU A O 1
ATOM 709 N N . TYR A 1 84 ? -14.333 -9.148 -0.290 1.00 88.62 84 TYR A N 1
ATOM 710 C CA . TYR A 1 84 ? -15.295 -9.615 0.694 1.00 88.62 84 TYR A CA 1
ATOM 711 C C . TYR A 1 84 ? -14.615 -9.681 2.064 1.00 88.62 84 TYR A C 1
ATOM 713 O O . TYR A 1 84 ? -13.588 -10.347 2.215 1.00 88.62 84 TYR A O 1
ATOM 721 N N . SER A 1 85 ? -15.189 -9.028 3.073 1.00 85.81 85 SER A N 1
ATOM 722 C CA . SER A 1 85 ? -14.659 -9.011 4.441 1.00 85.81 85 SER A CA 1
ATOM 723 C C . SER A 1 85 ? -15.686 -9.584 5.423 1.00 85.81 85 SER A C 1
ATOM 725 O O . SER A 1 85 ? -16.845 -9.158 5.442 1.00 85.81 85 SER A O 1
ATOM 727 N N . PHE A 1 86 ? -15.251 -10.513 6.279 1.00 84.25 86 PHE A N 1
ATOM 728 C CA . PHE A 1 86 ? -16.035 -11.023 7.402 1.00 84.25 86 PHE A CA 1
ATOM 729 C C . PHE A 1 86 ? -15.588 -10.373 8.715 1.00 84.25 86 PHE A C 1
ATOM 731 O O . PHE A 1 86 ? -14.394 -10.286 9.019 1.00 84.25 86 PHE A O 1
ATOM 738 N N . ILE A 1 87 ? -16.560 -9.917 9.503 1.00 76.19 87 ILE A N 1
ATOM 739 C CA . ILE A 1 87 ? -16.354 -9.209 10.768 1.00 76.19 87 ILE A CA 1
ATOM 740 C C . ILE A 1 87 ? -17.125 -9.963 11.853 1.00 76.19 87 ILE A C 1
ATOM 742 O O . ILE A 1 87 ? -18.355 -9.947 11.874 1.00 76.19 87 ILE A O 1
ATOM 746 N N . SER A 1 88 ? -16.413 -10.634 12.763 1.00 69.19 88 SER A N 1
ATOM 747 C CA . SER A 1 88 ? -17.049 -11.205 13.958 1.00 69.19 88 SER A CA 1
ATOM 748 C C . SER A 1 88 ? -17.492 -10.076 14.894 1.00 69.19 88 SER A C 1
ATOM 750 O O . SER A 1 88 ? -16.793 -9.079 15.047 1.00 69.19 88 SER A O 1
ATOM 752 N N . GLU A 1 89 ? -18.644 -10.238 15.551 1.00 63.34 89 GLU A N 1
ATOM 753 C CA . GLU A 1 89 ? -19.093 -9.321 16.617 1.00 63.34 89 GLU A CA 1
ATOM 754 C C . GLU A 1 89 ? -18.333 -9.548 17.940 1.00 63.34 89 GLU A C 1
ATOM 756 O O . GLU A 1 89 ? -18.427 -8.739 18.862 1.00 63.34 89 GLU A O 1
ATOM 761 N N . LYS A 1 90 ? -17.568 -10.642 18.040 1.00 63.88 90 LYS A N 1
ATOM 762 C CA . LYS A 1 90 ? -16.594 -10.899 19.109 1.00 63.88 90 LYS A CA 1
ATOM 763 C C . LYS A 1 90 ? -15.198 -10.441 18.660 1.00 63.88 90 LYS A C 1
ATOM 765 O O . LYS A 1 90 ? -14.960 -10.250 17.468 1.00 63.88 90 LYS A O 1
ATOM 770 N N . LYS A 1 91 ? -14.246 -10.323 19.598 1.00 63.00 91 LYS A N 1
ATOM 771 C CA . LYS A 1 91 ? -12.826 -9.989 19.330 1.00 63.00 91 LYS A CA 1
ATOM 772 C C . LYS A 1 91 ? -12.039 -11.150 18.680 1.00 63.00 91 LYS A C 1
ATOM 774 O O . LYS A 1 91 ? -10.930 -11.475 19.099 1.00 63.00 91 LYS A O 1
ATOM 779 N N . ASP A 1 92 ? -12.629 -11.773 17.667 1.00 72.00 92 ASP A N 1
ATOM 780 C CA . ASP A 1 92 ? -12.079 -12.916 16.942 1.00 72.00 92 ASP A CA 1
ATOM 781 C C . ASP A 1 92 ? -11.329 -12.459 15.679 1.00 72.00 92 ASP A C 1
ATOM 783 O O . ASP A 1 92 ? -11.281 -11.276 15.340 1.00 72.00 92 ASP A O 1
ATOM 787 N N . LEU A 1 93 ? -10.796 -13.421 14.926 1.00 80.38 93 LEU A N 1
ATOM 788 C CA . LEU A 1 93 ? -10.245 -13.199 13.590 1.00 80.38 93 LEU A CA 1
ATOM 789 C C . LEU A 1 93 ? -11.264 -12.519 12.656 1.00 80.38 93 LEU A C 1
ATOM 791 O O . LEU A 1 93 ? -12.462 -12.807 12.683 1.00 80.38 93 LEU A O 1
ATOM 795 N N . HIS A 1 94 ? -10.777 -11.625 11.798 1.00 84.69 94 HIS A N 1
ATOM 796 C CA . HIS A 1 94 ? -11.562 -10.965 10.751 1.00 84.69 94 HIS A CA 1
ATOM 797 C C . HIS A 1 94 ? -10.943 -11.277 9.378 1.00 84.69 94 HIS A C 1
ATOM 799 O O . HIS A 1 94 ? -10.133 -10.475 8.883 1.00 84.69 94 HIS A O 1
ATOM 805 N N . PRO A 1 95 ? -11.249 -12.454 8.793 1.00 88.56 95 PRO A N 1
ATOM 806 C CA . PRO A 1 95 ? -10.769 -12.845 7.477 1.00 88.56 95 PRO A CA 1
ATOM 807 C C . PRO A 1 95 ? -11.446 -12.028 6.373 1.00 88.56 95 PRO A C 1
ATOM 809 O O . PRO A 1 95 ? -12.600 -11.612 6.471 1.00 88.56 95 PRO A O 1
ATOM 812 N N . SER A 1 96 ? -10.702 -11.822 5.299 1.00 87.62 96 SER A N 1
ATOM 813 C CA . SER A 1 96 ? -11.093 -11.064 4.113 1.00 87.62 96 SER A CA 1
ATOM 814 C C . SER A 1 96 ? -10.455 -11.741 2.903 1.00 87.62 96 SER A C 1
ATOM 816 O O . SER A 1 96 ? -9.344 -12.261 3.011 1.00 87.62 96 SER A O 1
ATOM 818 N N . VAL A 1 97 ? -11.143 -11.753 1.768 1.00 91.62 97 VAL A N 1
ATOM 819 C CA . VAL A 1 97 ? -10.653 -12.315 0.504 1.00 91.62 97 VAL A CA 1
ATOM 820 C C . VAL A 1 97 ? -10.900 -11.286 -0.585 1.00 91.62 97 VAL A C 1
ATOM 822 O O . VAL A 1 97 ? -11.981 -10.702 -0.639 1.00 91.62 97 VAL A O 1
ATOM 825 N N . PHE A 1 98 ? -9.914 -11.056 -1.445 1.00 90.62 98 PHE A N 1
ATOM 826 C CA . PHE A 1 98 ? -10.037 -10.143 -2.572 1.00 90.62 98 PHE A CA 1
ATOM 827 C C . PHE A 1 98 ? -9.611 -10.805 -3.877 1.00 90.62 98 PHE A C 1
ATOM 829 O O . PHE A 1 98 ? -8.708 -11.642 -3.913 1.00 90.62 98 PHE A O 1
ATOM 836 N N . VAL A 1 99 ? -10.285 -10.412 -4.951 1.00 94.38 99 VAL A N 1
ATOM 837 C CA . VAL A 1 99 ? -10.000 -10.828 -6.323 1.00 94.38 99 VAL A CA 1
ATOM 838 C C . VAL A 1 99 ? -10.069 -9.606 -7.230 1.00 94.38 99 VAL A C 1
ATOM 840 O O . VAL A 1 99 ? -10.873 -8.704 -6.994 1.00 94.38 99 VAL A O 1
ATOM 843 N N . GLY A 1 100 ? -9.240 -9.550 -8.264 1.00 92.75 100 GLY A N 1
ATOM 844 C CA . GLY A 1 100 ? -9.270 -8.443 -9.211 1.00 92.75 100 GLY A CA 1
ATOM 845 C C . GLY A 1 100 ? -8.431 -8.673 -10.456 1.00 92.75 100 GLY A C 1
ATOM 846 O O . GLY A 1 100 ? -7.844 -9.737 -10.650 1.00 92.75 100 GLY A O 1
ATOM 847 N N . TRP A 1 101 ? -8.400 -7.649 -11.296 1.00 92.81 101 TRP A N 1
ATOM 848 C CA . TRP A 1 101 ? -7.708 -7.612 -12.574 1.00 92.81 101 TRP A CA 1
ATOM 849 C C . TRP A 1 101 ? -6.833 -6.363 -12.612 1.00 92.81 101 TRP A C 1
ATOM 851 O O . TRP A 1 101 ? -7.332 -5.252 -12.434 1.00 92.81 101 TRP A O 1
ATOM 861 N N . GLU A 1 102 ? -5.541 -6.547 -12.850 1.00 90.81 102 GLU A N 1
ATOM 862 C CA . GLU A 1 102 ? -4.587 -5.490 -13.176 1.00 90.81 102 GLU A CA 1
ATOM 863 C C . GLU A 1 102 ? -4.297 -5.520 -14.675 1.00 90.81 102 GLU A C 1
ATOM 865 O O . GLU A 1 102 ? -4.081 -6.581 -15.255 1.00 90.81 102 GLU A O 1
ATOM 870 N N . ARG A 1 103 ? -4.326 -4.349 -15.304 1.00 88.62 103 ARG A N 1
ATOM 871 C CA . ARG A 1 103 ? -4.143 -4.146 -16.736 1.00 88.62 103 ARG A CA 1
ATOM 872 C C . ARG A 1 103 ? -3.129 -3.035 -16.964 1.00 88.62 103 ARG A C 1
ATOM 874 O O . ARG A 1 103 ? -3.396 -1.876 -16.634 1.00 88.62 103 ARG A O 1
ATOM 881 N N . GLY A 1 104 ? -1.997 -3.407 -17.550 1.00 82.62 104 GLY A N 1
ATOM 882 C CA . GLY A 1 104 ? -0.926 -2.518 -18.002 1.00 82.62 104 GLY A CA 1
ATOM 883 C C . GLY A 1 104 ? -0.301 -3.072 -19.282 1.00 82.62 104 GLY A C 1
ATOM 884 O O . GLY A 1 104 ? -1.013 -3.369 -20.238 1.00 82.62 104 GLY A O 1
ATOM 885 N N . GLU A 1 105 ? 1.017 -3.281 -19.285 1.00 77.31 105 GLU A N 1
ATOM 886 C CA . GLU A 1 105 ? 1.724 -4.028 -20.347 1.00 77.31 105 GLU A CA 1
ATOM 887 C C . GLU A 1 105 ? 1.311 -5.507 -20.416 1.00 77.31 105 GLU A C 1
ATOM 889 O O . GLU A 1 105 ? 1.395 -6.145 -21.465 1.00 77.31 105 GLU A O 1
ATOM 894 N N . LYS A 1 106 ? 0.866 -6.055 -19.281 1.00 80.56 106 LYS A N 1
ATOM 895 C CA . LYS A 1 106 ? 0.335 -7.409 -19.122 1.00 80.56 106 LYS A CA 1
ATOM 896 C C . LYS A 1 106 ? -1.033 -7.304 -18.442 1.00 80.56 106 LYS A C 1
ATOM 898 O O . LYS A 1 106 ? -1.229 -6.445 -17.581 1.00 80.56 106 LYS A O 1
ATOM 903 N N . ASP A 1 107 ? -1.957 -8.185 -18.812 1.00 87.75 107 ASP A N 1
ATOM 904 C CA . ASP A 1 107 ? -3.179 -8.432 -18.044 1.00 87.75 107 ASP A CA 1
ATOM 905 C C . ASP A 1 107 ? -2.888 -9.509 -16.986 1.00 87.75 107 ASP A C 1
ATOM 907 O O . ASP A 1 107 ? -2.423 -10.607 -17.314 1.00 87.75 107 ASP A O 1
ATOM 911 N N . LEU A 1 108 ? -3.126 -9.179 -15.715 1.00 91.38 108 LEU A N 1
ATOM 912 C CA . LEU A 1 108 ? -2.812 -9.999 -14.547 1.00 91.38 108 LEU A CA 1
ATOM 913 C C . LEU A 1 108 ? -4.066 -10.207 -13.684 1.00 91.38 108 LEU A C 1
ATOM 915 O O . LEU A 1 108 ? -4.656 -9.255 -13.172 1.00 91.38 108 LEU A O 1
ATOM 919 N N . GLY A 1 109 ? -4.436 -11.465 -13.455 1.00 92.75 109 GLY A N 1
ATOM 920 C CA . GLY A 1 109 ? -5.412 -11.830 -12.430 1.00 92.75 109 GLY A CA 1
ATOM 921 C C . GLY A 1 109 ? -4.774 -11.781 -11.042 1.00 92.75 109 GLY A C 1
ATOM 922 O O . GLY A 1 109 ? -3.665 -12.280 -10.850 1.00 92.75 109 GLY A O 1
ATOM 923 N N . ILE A 1 110 ? -5.469 -11.196 -10.069 1.00 93.06 110 ILE A N 1
ATOM 924 C CA . ILE A 1 110 ? -4.998 -11.035 -8.688 1.00 93.06 110 ILE A CA 1
ATOM 925 C C . ILE A 1 110 ? -5.951 -11.755 -7.741 1.00 93.06 110 ILE A C 1
ATOM 927 O O . ILE A 1 110 ? -7.167 -11.593 -7.840 1.00 93.06 110 ILE A O 1
ATOM 931 N N . PHE A 1 111 ? -5.398 -12.514 -6.797 1.00 94.81 111 PHE A N 1
ATOM 932 C CA . PHE A 1 111 ? -6.148 -13.149 -5.715 1.00 94.81 111 PHE A CA 1
ATOM 933 C C . PHE A 1 111 ? -5.382 -13.037 -4.398 1.00 94.81 111 PHE A C 1
ATOM 935 O O . PHE A 1 111 ? -4.171 -13.268 -4.359 1.00 94.81 111 PHE A O 1
ATOM 942 N N . GLY A 1 112 ? -6.081 -12.730 -3.306 1.00 92.25 112 GLY A N 1
ATOM 943 C CA . GLY A 1 112 ? -5.462 -12.629 -1.993 1.00 92.25 112 GLY A CA 1
ATOM 944 C C . GLY A 1 112 ? -6.396 -12.839 -0.812 1.00 92.25 11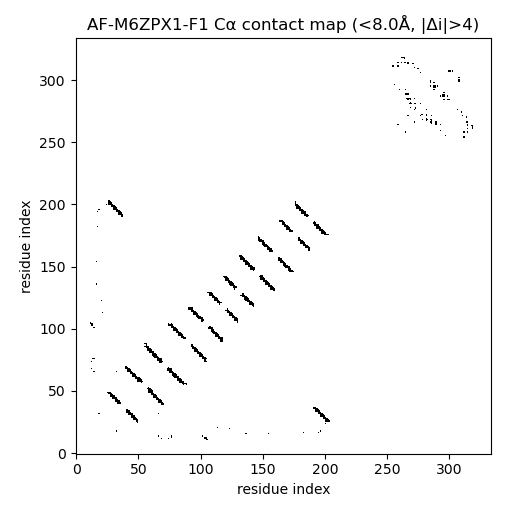2 GLY A C 1
ATOM 945 O O . GLY A 1 112 ? -7.613 -12.687 -0.894 1.00 92.25 112 GLY A O 1
ATOM 946 N N . ILE A 1 113 ? -5.780 -13.179 0.316 1.00 92.12 113 ILE A N 1
ATOM 947 C CA . ILE A 1 113 ? -6.402 -13.437 1.610 1.00 92.12 113 ILE A CA 1
ATOM 948 C C . ILE A 1 113 ? -5.768 -12.483 2.630 1.00 92.12 113 ILE A C 1
ATOM 950 O O . ILE A 1 113 ? -4.556 -12.280 2.660 1.00 92.12 113 ILE A O 1
ATOM 954 N N . HIS A 1 114 ? -6.598 -11.880 3.470 1.00 88.81 114 HIS A N 1
ATOM 955 C CA . HIS A 1 114 ? -6.220 -10.846 4.427 1.00 88.81 114 HIS A CA 1
ATOM 956 C C . HIS A 1 114 ? -6.851 -11.171 5.787 1.00 88.81 114 HIS A C 1
ATOM 958 O O . HIS A 1 114 ? -8.072 -11.124 5.948 1.00 88.81 114 HIS A O 1
ATOM 964 N N . LEU A 1 115 ? -6.025 -11.540 6.766 1.00 88.44 115 LEU A N 1
ATOM 965 C CA . LEU A 1 115 ? -6.432 -12.040 8.077 1.00 88.44 115 LEU A CA 1
ATOM 966 C C . LEU A 1 115 ? -6.013 -11.055 9.175 1.00 88.44 115 LEU A C 1
ATOM 968 O O . LEU A 1 115 ? -4.840 -10.967 9.530 1.00 88.44 115 LEU A O 1
ATOM 972 N N . THR A 1 116 ? -6.977 -10.323 9.735 1.00 83.56 116 THR A N 1
ATOM 973 C CA . THR A 1 116 ? -6.733 -9.413 10.869 1.00 83.56 116 THR A CA 1
ATOM 974 C C . THR A 1 116 ? -7.039 -10.092 12.196 1.00 83.56 116 THR A C 1
ATOM 976 O O . THR A 1 116 ? -8.126 -10.643 12.369 1.00 83.56 116 THR A O 1
ATOM 979 N N . ILE A 1 117 ? -6.128 -9.948 13.156 1.00 83.19 117 ILE A N 1
ATOM 980 C CA . ILE A 1 117 ? -6.387 -10.082 14.589 1.00 83.19 117 ILE A CA 1
ATOM 981 C C . ILE A 1 117 ? -6.638 -8.660 15.129 1.00 83.19 117 ILE A C 1
ATOM 983 O O . ILE A 1 117 ? -5.724 -7.829 15.059 1.00 83.19 117 ILE A O 1
ATOM 987 N N . PRO A 1 118 ? -7.841 -8.341 15.647 1.00 74.38 118 PRO A N 1
ATOM 988 C CA . PRO A 1 118 ? -8.142 -7.025 16.208 1.00 74.38 118 PRO A CA 1
ATOM 989 C C . PRO A 1 118 ? -7.112 -6.572 17.248 1.00 74.38 118 PRO A C 1
ATOM 991 O O . PRO A 1 118 ? -6.576 -7.382 18.003 1.00 74.38 118 PRO A O 1
ATOM 994 N N . ASP A 1 119 ? -6.839 -5.267 17.266 1.00 72.75 119 ASP A N 1
ATOM 995 C CA . ASP A 1 119 ? -5.947 -4.582 18.212 1.00 72.75 119 ASP A CA 1
ATOM 996 C C . ASP A 1 119 ? -4.490 -5.106 18.270 1.00 72.75 119 ASP A C 1
ATOM 998 O O . ASP A 1 119 ? -3.736 -4.703 19.151 1.00 72.75 119 ASP A O 1
ATOM 1002 N N . LYS A 1 120 ? -4.066 -5.984 17.343 1.00 81.06 120 LYS A N 1
ATOM 1003 C CA . LYS A 1 120 ? -2.727 -6.606 17.347 1.00 81.06 120 LYS A CA 1
ATOM 1004 C C . LYS A 1 120 ? -2.033 -6.550 15.985 1.00 81.06 120 LYS A C 1
ATOM 1006 O O . LYS A 1 120 ? -1.213 -5.670 15.731 1.00 81.06 120 LYS A O 1
ATOM 1011 N N . GLN A 1 121 ? -2.338 -7.517 15.122 1.00 86.88 121 GLN A N 1
ATOM 1012 C CA . GLN A 1 121 ? -1.583 -7.809 13.905 1.00 86.88 121 GLN A CA 1
ATOM 1013 C C . GLN A 1 121 ? -2.517 -8.171 12.753 1.00 86.88 121 GLN A C 1
ATOM 1015 O O . GLN A 1 121 ? -3.618 -8.678 12.956 1.00 86.88 121 GLN A O 1
ATOM 1020 N N . THR A 1 122 ? -2.072 -7.934 11.525 1.00 87.12 122 THR A N 1
ATOM 1021 C CA . THR A 1 122 ? -2.735 -8.426 10.312 1.00 87.12 122 THR A CA 1
ATOM 1022 C C . THR A 1 122 ? -1.719 -9.122 9.421 1.00 87.12 122 THR A C 1
ATOM 1024 O O . THR A 1 122 ? -0.553 -8.736 9.392 1.00 87.12 122 THR A O 1
ATOM 1027 N N . ILE A 1 123 ? -2.171 -10.156 8.718 1.00 90.81 123 ILE A N 1
ATOM 1028 C CA . ILE A 1 123 ? -1.393 -10.916 7.743 1.00 90.81 123 ILE A CA 1
ATOM 1029 C C . ILE A 1 123 ? -2.120 -10.808 6.403 1.00 90.81 123 ILE A C 1
ATOM 1031 O O . ILE A 1 123 ? -3.280 -11.210 6.303 1.00 90.81 123 ILE A O 1
ATOM 1035 N N . GLN A 1 124 ? -1.457 -10.279 5.380 1.00 92.44 124 GLN A N 1
ATOM 1036 C CA . GLN A 1 124 ? -1.951 -10.273 4.005 1.00 92.44 124 GLN A CA 1
ATOM 1037 C C . GLN A 1 124 ? -1.084 -11.211 3.166 1.00 92.44 124 GLN A C 1
ATOM 1039 O O . GLN A 1 124 ? 0.137 -11.096 3.174 1.00 92.44 124 GLN A O 1
ATOM 1044 N N . VAL A 1 125 ? -1.708 -12.133 2.438 1.00 93.44 125 VAL A N 1
ATOM 1045 C CA . VAL A 1 125 ? -1.039 -13.024 1.483 1.00 93.44 125 VAL A CA 1
ATOM 1046 C C . VAL A 1 125 ? -1.785 -12.933 0.165 1.00 93.44 125 VAL A C 1
ATOM 1048 O O . VAL A 1 125 ? -2.988 -13.181 0.123 1.00 93.44 125 VAL A O 1
ATOM 1051 N N . PHE A 1 126 ? -1.101 -12.579 -0.914 1.00 93.69 126 PHE A N 1
ATOM 1052 C CA . PHE A 1 126 ? -1.713 -12.524 -2.238 1.00 93.69 126 PHE A CA 1
ATOM 1053 C C . PHE A 1 126 ? -0.737 -12.915 -3.336 1.00 93.69 126 PHE A C 1
ATOM 1055 O O . PHE A 1 126 ? 0.477 -12.920 -3.139 1.00 93.69 126 PHE A O 1
ATOM 1062 N N . GLY A 1 127 ? -1.280 -13.240 -4.501 1.00 92.38 127 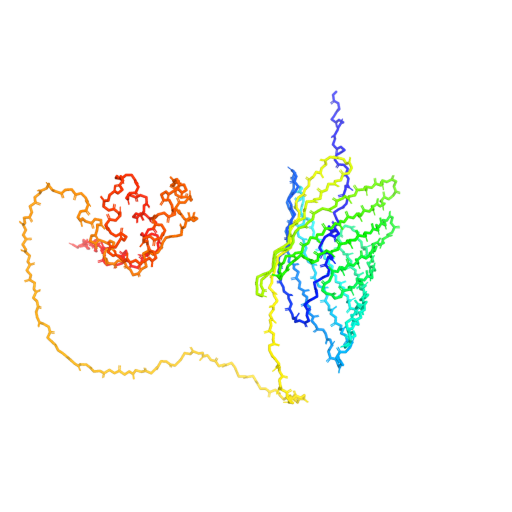GLY A N 1
ATOM 1063 C CA . GLY A 1 127 ? -0.501 -13.460 -5.705 1.00 92.38 127 GLY A CA 1
ATOM 1064 C C . GLY A 1 127 ? -1.136 -12.797 -6.916 1.00 92.38 127 GLY A C 1
ATOM 1065 O O . GLY A 1 127 ? -2.350 -12.575 -6.962 1.00 92.38 127 GLY A O 1
ATOM 1066 N N . LYS A 1 128 ? -0.292 -12.498 -7.901 1.00 92.56 128 LYS A N 1
ATOM 1067 C CA . LYS A 1 128 ? -0.707 -12.100 -9.247 1.00 92.56 128 LYS A CA 1
ATOM 1068 C C . LYS A 1 128 ? -0.318 -13.208 -10.224 1.00 92.56 128 LYS A C 1
ATOM 1070 O O . LYS A 1 128 ? 0.726 -13.837 -10.055 1.00 92.56 128 LYS A O 1
ATOM 1075 N N . THR A 1 129 ? -1.115 -13.433 -11.262 1.00 91.94 129 THR A N 1
ATOM 1076 C CA . THR A 1 129 ? -0.794 -14.383 -12.332 1.00 91.94 129 THR A CA 1
ATOM 1077 C C . THR A 1 129 ? -1.248 -13.850 -13.686 1.00 91.94 129 THR A C 1
ATOM 1079 O O . THR A 1 129 ? -2.365 -13.367 -13.842 1.00 91.94 129 THR A O 1
ATOM 1082 N N . GLY A 1 130 ? -0.372 -13.964 -14.676 1.00 88.56 130 GLY A N 1
ATOM 1083 C CA . GLY A 1 130 ? -0.638 -13.699 -16.086 1.00 88.56 130 GLY A CA 1
ATOM 1084 C C . GLY A 1 130 ? -0.081 -14.831 -16.943 1.00 88.56 130 GLY A C 1
ATOM 1085 O O . GLY A 1 130 ? 0.250 -15.897 -16.427 1.00 88.56 130 GLY A O 1
ATOM 1086 N N . LYS A 1 131 ? 0.044 -14.593 -18.252 1.00 83.44 131 LYS A N 1
ATOM 1087 C CA . LYS A 1 131 ? 0.487 -15.600 -19.231 1.00 83.44 131 LYS A CA 1
ATOM 1088 C C . LYS A 1 131 ? 1.854 -16.217 -18.88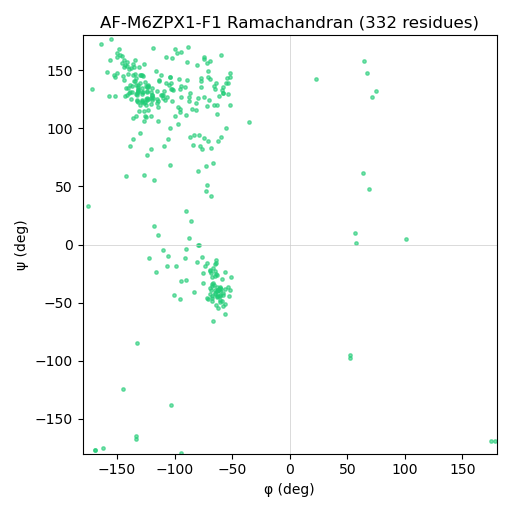5 1.00 83.44 131 LYS A C 1
ATOM 1090 O O . LYS A 1 131 ? 1.944 -17.420 -18.669 1.00 83.44 131 LYS A O 1
ATOM 1095 N N . ASP A 1 132 ? 2.882 -15.372 -18.801 1.00 84.38 132 ASP A N 1
ATOM 1096 C CA . ASP A 1 132 ? 4.279 -15.764 -18.546 1.00 84.38 132 ASP A CA 1
ATOM 1097 C C . ASP A 1 132 ? 4.794 -15.227 -17.186 1.00 84.38 132 ASP A C 1
ATOM 1099 O O . ASP A 1 132 ? 5.983 -15.315 -16.880 1.00 84.38 132 ASP A O 1
ATOM 1103 N N . PHE A 1 133 ? 3.886 -14.658 -16.379 1.00 86.62 133 PHE A N 1
ATOM 1104 C CA . PHE A 1 133 ? 4.169 -13.890 -15.164 1.00 86.62 133 PHE A CA 1
ATOM 1105 C C . PHE A 1 133 ? 3.461 -14.474 -13.940 1.00 86.62 133 PHE A C 1
ATOM 1107 O O . PHE A 1 133 ? 2.262 -14.760 -13.996 1.00 86.62 133 PHE A O 1
ATOM 1114 N N . LYS A 1 134 ? 4.163 -14.565 -12.809 1.00 90.81 134 LYS A N 1
ATOM 1115 C CA . LYS A 1 134 ? 3.595 -14.891 -11.493 1.00 90.81 134 LYS A CA 1
ATOM 1116 C C . LYS A 1 134 ? 4.267 -14.044 -10.416 1.00 90.81 134 LYS A C 1
ATOM 1118 O O . LYS A 1 134 ? 5.463 -13.794 -10.485 1.00 90.81 134 LYS A O 1
ATOM 1123 N N . SER A 1 135 ? 3.543 -13.674 -9.369 1.00 90.88 135 SER A N 1
ATOM 1124 C CA . SER A 1 135 ? 4.158 -13.170 -8.137 1.00 90.88 135 SER A CA 1
ATOM 1125 C C . SER A 1 135 ? 3.409 -13.649 -6.901 1.00 90.88 135 SER A C 1
ATOM 1127 O O . SER A 1 135 ? 2.219 -13.962 -6.962 1.00 90.88 135 SER A O 1
ATOM 1129 N N . GLY A 1 136 ? 4.120 -13.724 -5.779 1.00 93.31 136 GLY A N 1
ATOM 1130 C CA . GLY A 1 136 ? 3.582 -14.040 -4.460 1.00 93.31 136 GLY A CA 1
ATOM 1131 C C . GLY A 1 136 ? 4.100 -13.027 -3.448 1.00 93.31 136 GLY A C 1
ATOM 1132 O O . GLY A 1 136 ? 5.292 -12.738 -3.422 1.00 93.31 136 GLY A O 1
ATOM 1133 N N . SER A 1 137 ? 3.204 -12.458 -2.647 1.00 92.62 137 SER A N 1
ATOM 1134 C CA . SER A 1 137 ? 3.492 -11.379 -1.700 1.00 92.62 137 SER A CA 1
ATOM 1135 C C . SER A 1 137 ? 2.894 -11.688 -0.332 1.00 92.62 137 SER A C 1
ATOM 1137 O O . SER A 1 137 ? 1.723 -12.058 -0.231 1.00 92.62 137 SER A O 1
ATOM 1139 N N . ILE A 1 138 ? 3.696 -11.520 0.718 1.00 93.62 138 ILE A N 1
ATOM 1140 C CA . ILE A 1 138 ? 3.316 -11.702 2.120 1.00 93.62 138 ILE A CA 1
ATOM 1141 C C . ILE A 1 138 ? 3.636 -10.408 2.865 1.00 93.62 138 ILE A C 1
ATOM 1143 O O . ILE A 1 138 ? 4.779 -9.955 2.859 1.00 93.62 138 ILE A O 1
ATOM 1147 N N . PHE A 1 139 ? 2.640 -9.844 3.542 1.00 91.69 139 PHE A N 1
ATOM 1148 C CA . PHE A 1 139 ? 2.786 -8.666 4.390 1.00 91.69 139 PHE A CA 1
ATOM 1149 C C . PHE A 1 139 ? 2.303 -8.943 5.811 1.00 91.69 139 PHE A C 1
ATOM 1151 O O . PHE A 1 139 ? 1.233 -9.510 6.038 1.00 91.69 139 PHE A O 1
ATOM 1158 N N . LEU A 1 140 ? 3.103 -8.497 6.774 1.00 90.94 140 LEU A N 1
ATOM 1159 C CA . LEU A 1 140 ? 2.805 -8.470 8.196 1.00 90.94 140 LEU A CA 1
ATOM 1160 C C . LEU A 1 140 ? 2.627 -7.015 8.622 1.00 90.94 140 LEU A C 1
ATOM 1162 O O . LEU A 1 140 ? 3.473 -6.163 8.356 1.00 90.94 140 LEU A O 1
ATOM 1166 N N . HIS A 1 141 ? 1.519 -6.740 9.297 1.00 88.38 141 HIS A N 1
ATOM 1167 C CA . HIS A 1 141 ? 1.144 -5.408 9.748 1.00 88.38 141 HIS A CA 1
ATOM 1168 C C . HIS A 1 141 ? 1.036 -5.446 11.272 1.00 88.38 141 HIS A C 1
ATOM 1170 O O . HIS A 1 141 ? 0.322 -6.299 11.803 1.00 88.38 141 HIS A O 1
ATOM 1176 N N . SER A 1 142 ? 1.693 -4.527 11.978 1.00 86.31 142 SER A N 1
ATOM 1177 C CA . SER A 1 142 ? 1.601 -4.406 13.438 1.00 86.31 142 SER A CA 1
ATOM 1178 C C . SER A 1 142 ? 1.049 -3.040 13.821 1.00 86.31 142 SER A C 1
ATOM 1180 O O . SER A 1 142 ? 1.583 -2.013 13.397 1.00 86.31 142 SER A O 1
ATOM 1182 N N . ASN A 1 143 ? 0.000 -3.024 14.642 1.00 82.31 143 ASN A N 1
ATOM 1183 C CA . ASN A 1 143 ? -0.483 -1.799 15.274 1.00 82.31 143 ASN A CA 1
ATOM 1184 C C . ASN A 1 143 ? 0.416 -1.502 16.482 1.00 82.31 143 ASN A C 1
ATOM 1186 O O . ASN A 1 143 ? 0.593 -2.378 17.325 1.00 82.31 143 ASN A O 1
ATOM 1190 N N . PHE A 1 144 ? 0.981 -0.296 16.563 1.00 75.75 144 PHE A N 1
ATOM 1191 C CA . PHE A 1 144 ? 1.792 0.121 17.716 1.00 75.75 144 PHE A CA 1
ATOM 1192 C C . PHE A 1 144 ? 1.009 1.001 18.689 1.00 75.75 144 PHE A C 1
ATOM 1194 O O . PHE A 1 144 ? 1.099 0.803 19.896 1.00 75.75 144 PHE A O 1
ATOM 1201 N N . ASP A 1 145 ? 0.239 1.950 18.160 1.00 70.19 145 ASP A N 1
ATOM 1202 C CA . ASP A 1 145 ? -0.567 2.896 18.935 1.00 70.19 145 ASP A CA 1
ATOM 1203 C C . ASP A 1 145 ? -1.747 3.398 18.077 1.00 70.19 145 ASP A C 1
ATOM 1205 O O . ASP A 1 145 ? -1.859 3.043 16.895 1.00 70.19 145 ASP A O 1
ATOM 1209 N N . THR A 1 146 ? -2.632 4.228 18.636 1.00 69.44 146 THR A N 1
ATOM 1210 C CA . THR A 1 146 ? -3.769 4.833 17.933 1.00 69.44 146 THR A CA 1
ATOM 1211 C C . THR A 1 146 ? -3.312 5.693 16.755 1.00 69.44 146 THR A C 1
ATOM 1213 O O . THR A 1 146 ? -3.045 6.884 16.886 1.00 69.44 146 THR A O 1
ATOM 1216 N N . GLY A 1 147 ? -3.250 5.071 15.578 1.00 75.88 147 GLY A N 1
ATOM 1217 C CA . GLY A 1 147 ? -2.891 5.712 14.317 1.00 75.88 147 GLY A CA 1
ATOM 1218 C C . GLY A 1 147 ? -1.456 5.481 13.838 1.00 75.88 147 GLY A C 1
ATOM 1219 O O . GLY A 1 147 ? -1.106 6.039 12.800 1.00 75.88 147 GLY A O 1
ATOM 1220 N N . LEU A 1 148 ? -0.653 4.646 14.513 1.00 86.12 148 LEU A N 1
ATOM 1221 C CA . LEU A 1 148 ? 0.673 4.232 14.036 1.00 86.12 148 LEU A CA 1
ATOM 1222 C C . LEU A 1 148 ? 0.705 2.730 13.720 1.00 86.12 148 LEU A C 1
ATOM 1224 O O . LEU A 1 148 ? 0.434 1.892 14.585 1.00 86.12 148 LEU A O 1
ATOM 1228 N N . GLN A 1 149 ? 1.079 2.390 12.485 1.00 88.44 149 GLN A N 1
ATOM 1229 C CA . GLN A 1 149 ? 1.233 1.007 12.028 1.00 88.44 149 GLN A CA 1
ATOM 1230 C C . GLN A 1 149 ? 2.580 0.795 11.330 1.00 88.44 149 GLN A C 1
ATOM 1232 O O . GLN A 1 149 ? 2.997 1.628 10.522 1.00 88.44 149 GLN A O 1
ATOM 1237 N N . LEU A 1 150 ? 3.218 -0.345 11.596 1.00 90.88 150 LEU A N 1
ATOM 1238 C CA . LEU A 1 150 ? 4.413 -0.823 10.895 1.00 90.88 150 LEU A CA 1
ATOM 1239 C C . LEU A 1 150 ? 4.037 -1.946 9.921 1.00 90.88 150 LEU A C 1
ATOM 1241 O O . LEU A 1 150 ? 3.177 -2.773 10.227 1.00 90.88 150 LEU A O 1
ATOM 1245 N N . PHE A 1 151 ? 4.715 -1.982 8.778 1.00 90.50 151 PHE A N 1
ATOM 1246 C CA . PHE A 1 151 ? 4.548 -2.955 7.707 1.00 90.50 151 PHE A CA 1
ATOM 1247 C C . PHE A 1 151 ? 5.896 -3.617 7.431 1.00 90.50 151 PHE A C 1
ATOM 1249 O O . PHE A 1 151 ? 6.901 -2.932 7.242 1.00 90.50 151 PHE A O 1
ATOM 1256 N N . LEU A 1 152 ? 5.896 -4.943 7.377 1.00 93.50 152 LEU A N 1
ATOM 1257 C CA . LEU A 1 152 ? 7.011 -5.767 6.926 1.00 93.50 152 LEU A CA 1
ATOM 1258 C C . LEU A 1 152 ? 6.500 -6.626 5.775 1.00 93.50 152 LEU A C 1
ATOM 1260 O O . LEU A 1 152 ? 5.491 -7.311 5.928 1.00 93.50 152 LEU A O 1
ATOM 1264 N N . GLY A 1 153 ? 7.162 -6.567 4.627 1.00 92.38 153 GLY A N 1
ATOM 1265 C CA . GLY A 1 153 ? 6.750 -7.272 3.421 1.00 92.38 153 GLY A CA 1
ATOM 1266 C C . GLY A 1 153 ? 7.882 -8.057 2.787 1.00 92.38 153 GLY A C 1
ATOM 1267 O O . GLY A 1 153 ? 9.036 -7.626 2.792 1.00 92.38 153 GLY A O 1
ATOM 1268 N N . PHE A 1 154 ? 7.522 -9.195 2.208 1.00 93.44 154 PHE A N 1
ATOM 1269 C CA . PHE A 1 154 ? 8.352 -9.930 1.270 1.00 93.44 154 PHE A CA 1
ATOM 1270 C C . PHE A 1 154 ? 7.506 -10.305 0.058 1.00 93.44 154 PHE A C 1
ATOM 1272 O O . PHE A 1 154 ? 6.424 -10.884 0.198 1.00 93.44 154 PHE A O 1
ATOM 1279 N N . SER A 1 155 ? 8.006 -9.997 -1.131 1.00 90.94 155 SER A N 1
ATOM 1280 C CA . SER A 1 155 ? 7.374 -10.356 -2.393 1.00 90.94 155 SER A CA 1
ATOM 1281 C C . SER A 1 155 ? 8.400 -10.936 -3.353 1.00 90.94 155 SER A C 1
ATOM 1283 O O . SER A 1 155 ? 9.439 -10.326 -3.591 1.00 90.94 155 SER A O 1
ATOM 1285 N N . ARG A 1 156 ? 8.076 -12.099 -3.923 1.00 91.69 156 ARG A N 1
ATOM 1286 C CA . ARG A 1 156 ? 8.846 -12.742 -4.987 1.00 91.69 156 ARG A CA 1
ATOM 1287 C C . ARG A 1 156 ? 8.073 -12.668 -6.294 1.00 91.69 156 ARG A C 1
ATOM 1289 O O . ARG A 1 156 ? 6.892 -13.025 -6.350 1.00 91.69 156 ARG A O 1
ATOM 1296 N N . THR A 1 157 ? 8.768 -12.251 -7.339 1.00 89.12 157 THR A N 1
ATOM 1297 C CA . THR A 1 157 ? 8.265 -12.146 -8.706 1.00 89.12 157 THR A CA 1
ATOM 1298 C C . THR A 1 157 ? 8.989 -13.146 -9.602 1.00 89.12 157 THR A C 1
ATOM 1300 O O . THR A 1 157 ? 10.194 -13.342 -9.472 1.00 89.12 157 THR A O 1
ATOM 1303 N N . TRP A 1 158 ? 8.248 -13.769 -10.515 1.00 88.56 158 TRP A N 1
ATOM 1304 C CA . TRP A 1 158 ? 8.729 -14.663 -11.563 1.00 88.56 158 TRP A CA 1
ATOM 1305 C C . TRP A 1 158 ? 8.199 -14.154 -12.911 1.00 88.56 158 TRP A C 1
ATOM 1307 O O . TRP A 1 158 ? 6.989 -14.194 -13.146 1.00 88.56 158 TRP A O 1
ATOM 1317 N N . ASP A 1 159 ? 9.079 -13.707 -13.807 1.00 84.31 159 ASP A N 1
ATOM 1318 C CA . ASP A 1 159 ? 8.714 -13.325 -15.178 1.00 84.31 159 ASP A CA 1
ATOM 1319 C C . ASP A 1 159 ? 9.582 -14.088 -16.179 1.00 84.31 159 ASP A C 1
ATOM 1321 O O . ASP A 1 159 ? 10.787 -13.857 -16.274 1.00 84.31 159 ASP A O 1
ATOM 1325 N N . LYS A 1 160 ? 8.975 -15.024 -16.920 1.00 82.44 160 LYS A N 1
ATOM 1326 C CA . LYS A 1 160 ? 9.670 -15.957 -17.828 1.00 82.44 160 LYS A CA 1
ATOM 1327 C C . LYS A 1 160 ? 10.822 -16.711 -17.130 1.00 82.44 160 LYS A C 1
ATOM 1329 O O . LYS A 1 160 ? 10.581 -17.725 -16.482 1.00 82.44 160 LYS A O 1
ATOM 1334 N N . SER A 1 161 ? 12.057 -16.232 -17.286 1.00 76.31 161 SER A N 1
ATOM 1335 C CA . SER A 1 161 ? 13.300 -16.788 -16.730 1.00 76.31 161 SER A CA 1
ATOM 1336 C C . SER A 1 161 ? 13.925 -15.930 -15.623 1.00 76.31 161 SER A C 1
ATOM 1338 O O . SER A 1 161 ? 14.932 -16.334 -15.048 1.00 76.31 161 SER A O 1
ATOM 1340 N N . TYR A 1 162 ? 13.365 -14.752 -15.342 1.00 79.06 162 TYR A N 1
ATOM 1341 C CA . TYR A 1 162 ? 13.847 -13.815 -14.331 1.00 79.06 162 TYR A CA 1
ATOM 1342 C C . TYR A 1 162 ? 13.090 -13.997 -13.011 1.00 79.06 162 TYR A C 1
ATOM 1344 O O . TYR A 1 162 ? 11.879 -14.246 -13.002 1.00 79.06 162 TYR A O 1
ATOM 1352 N N . THR A 1 163 ? 13.802 -13.860 -11.891 1.00 85.12 163 THR A N 1
ATOM 1353 C CA . THR A 1 163 ? 13.227 -13.920 -10.543 1.00 85.12 163 THR A CA 1
ATOM 1354 C C . THR A 1 163 ? 13.739 -12.767 -9.698 1.00 85.12 163 THR A C 1
ATOM 1356 O O . THR A 1 163 ? 14.948 -12.648 -9.519 1.00 85.12 163 THR A O 1
ATOM 1359 N N . GLU A 1 164 ? 12.831 -11.965 -9.148 1.00 85.81 164 GLU A N 1
ATOM 1360 C CA . GLU A 1 164 ? 13.161 -10.792 -8.332 1.00 85.81 164 GLU A CA 1
ATOM 1361 C C . GLU A 1 164 ? 12.586 -10.954 -6.924 1.00 85.81 164 GLU A C 1
ATOM 1363 O O . GLU A 1 164 ? 11.380 -11.167 -6.756 1.00 85.81 164 GLU A O 1
ATOM 1368 N N . ASP A 1 165 ? 13.455 -10.844 -5.918 1.00 90.06 165 ASP A N 1
ATOM 1369 C CA . ASP A 1 165 ? 13.067 -10.702 -4.518 1.00 90.06 165 ASP A CA 1
ATOM 1370 C C . ASP A 1 165 ? 13.017 -9.218 -4.141 1.00 90.06 165 ASP A C 1
ATOM 1372 O O . ASP A 1 165 ? 13.994 -8.483 -4.309 1.00 90.06 165 ASP A O 1
ATOM 1376 N N . GLN A 1 166 ? 11.877 -8.798 -3.593 1.00 89.19 166 GLN A N 1
ATOM 1377 C CA . GLN A 1 166 ? 11.631 -7.465 -3.052 1.00 89.19 166 GLN A CA 1
ATOM 1378 C C . GLN A 1 166 ? 11.306 -7.574 -1.558 1.00 89.19 166 GLN A C 1
ATOM 1380 O O . GLN A 1 166 ? 10.378 -8.278 -1.149 1.00 89.19 166 GLN A O 1
ATOM 1385 N N . PHE A 1 167 ? 12.056 -6.833 -0.745 1.00 91.50 167 PHE A N 1
ATOM 1386 C CA . PHE A 1 167 ? 11.785 -6.630 0.675 1.00 91.50 167 PHE A CA 1
ATOM 1387 C C . PHE A 1 167 ? 11.172 -5.246 0.890 1.00 91.50 167 PHE A C 1
ATOM 1389 O O . PHE A 1 167 ? 11.628 -4.260 0.308 1.00 91.50 167 PHE A O 1
ATOM 1396 N N . THR A 1 168 ? 10.170 -5.171 1.764 1.00 91.56 168 THR A N 1
ATOM 1397 C CA . THR A 1 168 ? 9.465 -3.933 2.107 1.00 91.56 168 THR A CA 1
ATOM 1398 C C . THR A 1 168 ? 9.518 -3.677 3.608 1.00 91.56 168 THR A C 1
ATOM 1400 O O . THR A 1 168 ? 9.145 -4.535 4.410 1.00 91.56 168 THR A O 1
ATOM 1403 N N . LEU A 1 169 ? 9.869 -2.449 3.987 1.00 93.62 169 LEU A N 1
ATOM 1404 C CA . LEU A 1 169 ? 9.675 -1.901 5.327 1.00 93.62 169 LEU A CA 1
ATOM 1405 C C . LEU A 1 169 ? 8.857 -0.612 5.211 1.00 93.62 169 LEU A C 1
ATOM 1407 O O . LEU A 1 169 ? 9.256 0.304 4.499 1.00 93.62 169 LEU A O 1
ATOM 1411 N N . GLY A 1 170 ? 7.728 -0.507 5.909 1.00 91.25 170 GLY A N 1
ATOM 1412 C CA . GLY A 1 170 ? 6.861 0.667 5.800 1.00 91.25 170 GLY A CA 1
ATOM 1413 C C . GLY A 1 170 ? 6.233 1.128 7.102 1.00 91.25 170 GLY A C 1
ATOM 1414 O O . GLY A 1 170 ? 6.067 0.360 8.046 1.00 91.25 170 GLY A O 1
ATOM 1415 N N . ILE A 1 171 ? 5.856 2.404 7.135 1.00 90.62 171 ILE A N 1
ATOM 1416 C CA . ILE A 1 171 ? 5.175 3.052 8.258 1.00 90.62 171 ILE A CA 1
ATOM 1417 C C . ILE A 1 171 ? 3.926 3.752 7.723 1.00 90.62 171 ILE A C 1
ATOM 1419 O O . ILE A 1 171 ? 3.986 4.477 6.728 1.00 90.62 171 ILE A O 1
ATOM 1423 N N . ARG A 1 172 ? 2.796 3.580 8.414 1.00 87.94 172 ARG A N 1
ATOM 1424 C CA . ARG A 1 172 ? 1.572 4.363 8.203 1.00 87.94 172 ARG A CA 1
ATOM 1425 C C . ARG A 1 172 ? 1.261 5.189 9.436 1.00 87.94 172 ARG A C 1
ATOM 1427 O O . ARG A 1 172 ? 1.217 4.663 10.547 1.00 87.94 172 ARG A O 1
ATOM 1434 N N . VAL A 1 173 ? 0.978 6.462 9.191 1.00 88.38 173 VAL A N 1
ATOM 1435 C CA . VAL A 1 173 ? 0.412 7.402 10.155 1.00 88.38 173 VAL A CA 1
ATOM 1436 C C . VAL A 1 173 ? -1.008 7.728 9.697 1.00 88.38 173 VAL A C 1
ATOM 1438 O O . VAL A 1 173 ? -1.220 8.096 8.540 1.00 88.38 173 VAL A O 1
ATOM 1441 N N . SER A 1 174 ? -1.993 7.598 10.582 1.00 85.50 174 SER A N 1
ATOM 1442 C CA . SER A 1 174 ? -3.370 8.034 10.332 1.00 85.50 174 SER A CA 1
ATOM 1443 C C . SER A 1 174 ? -3.837 9.008 11.403 1.00 85.50 174 SER A C 1
ATOM 1445 O O . SER A 1 174 ? -3.808 8.682 12.587 1.00 85.50 174 SER A O 1
ATOM 1447 N N . TRP A 1 175 ? -4.311 10.172 10.968 1.00 82.56 175 TRP A N 1
ATOM 1448 C CA . TRP A 1 175 ? -4.777 11.268 11.804 1.00 82.56 175 TRP A CA 1
ATOM 1449 C C . TRP A 1 175 ? -6.240 11.568 11.463 1.00 82.56 175 TRP A C 1
ATOM 1451 O O . TRP A 1 175 ? -6.548 12.052 10.373 1.00 82.56 175 TRP A O 1
ATOM 1461 N N . GLU A 1 176 ? -7.151 11.254 12.387 1.00 82.38 176 GLU A N 1
ATOM 1462 C CA . GLU A 1 176 ? -8.611 11.366 12.220 1.00 82.38 176 GLU A CA 1
ATOM 1463 C C . GLU A 1 176 ? -9.153 10.656 10.959 1.00 82.38 176 GLU A C 1
ATOM 1465 O O . GLU A 1 176 ? -9.441 9.460 10.982 1.00 82.38 176 GLU A O 1
ATOM 1470 N N . LYS A 1 177 ? -9.322 11.410 9.865 1.00 81.62 177 LYS A N 1
ATOM 1471 C CA . LYS A 1 177 ? -9.853 10.970 8.565 1.00 81.62 177 LYS A CA 1
ATOM 1472 C C . LYS A 1 177 ? -8.772 10.845 7.494 1.00 81.62 177 LYS A C 1
ATOM 1474 O O . LYS A 1 177 ? -9.060 10.366 6.406 1.00 81.62 177 LYS A O 1
ATOM 1479 N N . ILE A 1 178 ? -7.559 11.322 7.756 1.00 84.75 178 ILE A N 1
ATOM 1480 C CA . ILE A 1 178 ? -6.454 11.348 6.796 1.00 84.75 178 ILE A CA 1
ATOM 1481 C C . ILE A 1 178 ? -5.480 10.233 7.161 1.00 84.75 178 ILE A C 1
ATOM 1483 O O . ILE A 1 178 ? -5.242 9.961 8.337 1.00 84.75 178 ILE A O 1
ATOM 1487 N N . TYR A 1 179 ? -4.878 9.592 6.167 1.00 86.00 179 TYR A N 1
ATOM 1488 C CA . TYR A 1 179 ? -3.726 8.735 6.400 1.00 86.00 179 TYR A CA 1
ATOM 1489 C C . TYR A 1 179 ? -2.670 8.895 5.314 1.00 86.00 179 TYR A C 1
ATOM 1491 O O . TYR A 1 179 ? -2.987 9.156 4.154 1.00 86.00 179 TYR A O 1
ATOM 1499 N N . SER A 1 180 ? -1.423 8.673 5.713 1.00 88.88 180 SER A N 1
ATOM 1500 C CA . SER A 1 180 ? -0.254 8.613 4.845 1.00 88.88 180 SER A CA 1
ATOM 1501 C C . SER A 1 180 ? 0.557 7.382 5.217 1.00 88.88 180 SER A C 1
ATOM 1503 O O . SER A 1 180 ? 0.840 7.143 6.391 1.00 88.88 180 SER A O 1
ATOM 1505 N N . SER A 1 181 ? 0.921 6.592 4.218 1.00 89.75 181 SER A N 1
ATOM 1506 C CA . SER A 1 181 ? 1.794 5.431 4.357 1.00 89.75 181 SER A CA 1
ATOM 1507 C C . SER A 1 181 ? 2.965 5.544 3.398 1.00 89.75 181 SER A C 1
ATOM 1509 O O . SER A 1 181 ? 2.792 6.010 2.273 1.00 89.75 181 SER A O 1
ATOM 1511 N N . PHE A 1 182 ? 4.140 5.156 3.877 1.00 91.62 182 PHE A N 1
ATOM 1512 C CA . PHE A 1 182 ? 5.419 5.259 3.187 1.00 91.62 182 PHE A CA 1
ATOM 1513 C C . PHE A 1 182 ? 6.131 3.916 3.302 1.00 91.62 182 PHE A C 1
ATOM 1515 O O . PHE A 1 182 ? 6.199 3.360 4.401 1.00 91.62 182 PHE A O 1
ATOM 1522 N N . PHE A 1 183 ? 6.661 3.410 2.192 1.00 90.88 183 PHE A N 1
ATOM 1523 C CA . PHE A 1 183 ? 7.291 2.096 2.124 1.00 90.88 183 PHE A CA 1
ATOM 1524 C C . PHE A 1 183 ? 8.657 2.213 1.462 1.00 90.88 183 PHE A C 1
ATOM 1526 O O . PHE A 1 183 ? 8.775 2.641 0.315 1.00 90.88 183 PHE A O 1
ATOM 1533 N N . TRP A 1 184 ? 9.689 1.835 2.207 1.00 90.62 184 TRP A N 1
ATOM 1534 C CA . TRP A 1 184 ? 11.016 1.593 1.674 1.00 90.62 184 TRP A CA 1
ATOM 1535 C C . TRP A 1 184 ? 11.045 0.189 1.077 1.00 90.62 184 TRP A C 1
ATOM 1537 O O . TRP A 1 184 ? 10.881 -0.802 1.795 1.00 90.62 184 TRP A O 1
ATOM 1547 N N . ASN A 1 185 ? 11.247 0.122 -0.232 1.00 88.25 185 ASN A N 1
ATOM 1548 C CA . ASN A 1 185 ? 11.377 -1.109 -0.990 1.00 88.25 185 ASN A CA 1
ATOM 1549 C C . ASN A 1 185 ? 12.837 -1.291 -1.412 1.00 88.25 185 ASN A C 1
ATOM 1551 O O . ASN A 1 185 ? 13.501 -0.339 -1.828 1.00 88.25 185 ASN A O 1
ATOM 1555 N N . GLN A 1 186 ? 13.334 -2.520 -1.323 1.00 85.88 186 GLN A N 1
ATOM 1556 C CA . GLN A 1 186 ? 14.663 -2.905 -1.789 1.00 85.88 186 GLN A CA 1
ATOM 1557 C C . GLN A 1 186 ? 14.553 -4.183 -2.615 1.00 85.88 186 GLN A C 1
ATOM 1559 O O . GLN A 1 186 ? 14.049 -5.191 -2.116 1.00 85.88 186 GLN A O 1
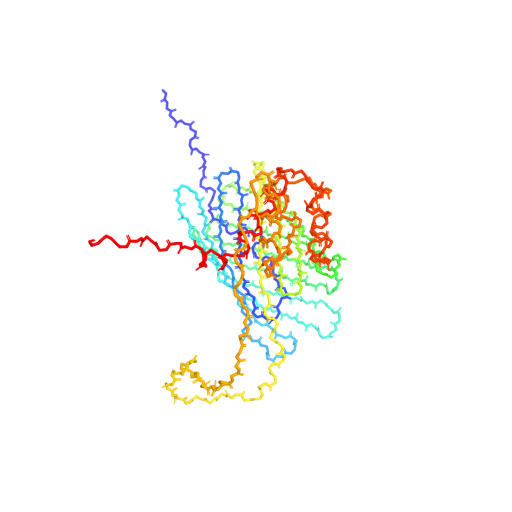ATOM 1564 N N . THR A 1 187 ? 15.041 -4.141 -3.856 1.00 82.69 187 THR A N 1
ATOM 1565 C CA . THR A 1 187 ? 15.153 -5.329 -4.713 1.00 82.69 187 THR A CA 1
ATOM 1566 C C . THR A 1 187 ? 16.575 -5.884 -4.716 1.00 82.69 187 THR A C 1
ATOM 1568 O O . THR A 1 187 ? 17.517 -5.256 -4.219 1.00 82.69 187 THR A O 1
ATOM 1571 N N . GLN A 1 188 ? 16.732 -7.090 -5.259 1.00 69.69 188 GLN A N 1
ATOM 1572 C CA . GLN A 1 188 ? 18.007 -7.805 -5.289 1.00 69.69 188 GLN A CA 1
ATOM 1573 C C . GLN A 1 188 ? 19.083 -7.137 -6.176 1.00 69.69 188 GLN A C 1
ATOM 1575 O O . GLN A 1 188 ? 20.268 -7.361 -5.951 1.00 69.69 188 GLN A O 1
ATOM 1580 N N . GLU A 1 189 ? 18.702 -6.269 -7.122 1.00 63.62 189 GLU A N 1
ATOM 1581 C CA . GLU A 1 189 ? 19.622 -5.517 -8.004 1.00 63.62 189 GLU A CA 1
ATOM 1582 C C . GLU A 1 189 ? 20.056 -4.150 -7.424 1.00 63.62 189 GLU A C 1
ATOM 1584 O O . GLU A 1 189 ? 20.295 -3.195 -8.162 1.00 63.62 189 GLU A O 1
ATOM 1589 N N . GLU A 1 190 ? 20.108 -4.030 -6.094 1.00 57.00 190 GLU A N 1
ATOM 1590 C CA . GLU A 1 190 ? 20.468 -2.818 -5.324 1.00 57.00 190 GLU A CA 1
ATOM 1591 C C . GLU A 1 190 ? 19.609 -1.556 -5.584 1.00 57.00 190 GLU A C 1
ATOM 1593 O O . GLU A 1 190 ? 19.817 -0.512 -4.953 1.00 57.00 190 GLU A O 1
ATOM 1598 N N . GLU A 1 191 ? 18.592 -1.620 -6.450 1.00 73.88 191 GLU A N 1
ATOM 1599 C CA . GLU A 1 191 ? 17.635 -0.530 -6.644 1.00 73.88 191 GLU A CA 1
ATOM 1600 C C . GLU A 1 191 ? 16.659 -0.452 -5.462 1.00 73.88 191 GLU A C 1
ATOM 1602 O O . GLU A 1 191 ? 15.594 -1.068 -5.429 1.00 73.88 191 GLU A O 1
ATOM 1607 N N . SER A 1 192 ? 17.034 0.366 -4.479 1.00 83.62 192 SER A N 1
ATOM 1608 C CA . SER A 1 192 ? 16.116 0.853 -3.451 1.00 83.62 192 SER A CA 1
ATOM 1609 C C . SER A 1 192 ? 15.213 1.967 -3.986 1.00 83.62 192 SER A C 1
ATOM 1611 O O . SER A 1 192 ? 15.628 2.811 -4.790 1.00 83.62 192 SER A O 1
ATOM 1613 N N . PHE A 1 193 ? 13.960 1.971 -3.537 1.00 85.94 193 PHE A N 1
ATOM 1614 C CA . PHE A 1 193 ? 12.965 2.968 -3.910 1.00 85.94 193 PHE A CA 1
ATOM 1615 C C . PHE A 1 193 ? 11.943 3.209 -2.795 1.00 85.94 193 PHE A C 1
ATOM 1617 O O . PHE A 1 193 ? 11.799 2.419 -1.864 1.00 85.94 193 PHE A O 1
ATOM 1624 N N . LEU A 1 194 ? 11.246 4.340 -2.888 1.00 88.56 194 LEU A N 1
ATOM 1625 C CA . LEU A 1 194 ? 10.219 4.753 -1.935 1.00 88.56 194 LEU A CA 1
ATOM 1626 C C . LEU A 1 194 ? 8.866 4.788 -2.650 1.00 88.56 194 LEU A C 1
ATOM 1628 O O . LEU A 1 194 ? 8.712 5.543 -3.612 1.00 88.56 194 LEU A O 1
ATOM 1632 N N . THR A 1 195 ? 7.886 4.026 -2.165 1.00 89.25 195 THR A N 1
ATOM 1633 C CA . THR A 1 195 ? 6.472 4.237 -2.516 1.00 89.25 195 THR A CA 1
ATOM 1634 C C . THR A 1 195 ? 5.746 4.946 -1.378 1.00 89.25 195 THR A C 1
ATOM 1636 O O . THR A 1 195 ? 6.181 4.953 -0.220 1.00 89.25 195 THR A O 1
ATOM 1639 N N . GLY A 1 196 ? 4.604 5.547 -1.695 1.00 88.44 196 GLY A N 1
ATOM 1640 C CA . GLY A 1 196 ? 3.680 6.028 -0.683 1.00 88.44 196 GLY A CA 1
ATOM 1641 C C . GLY A 1 196 ? 2.236 6.043 -1.159 1.00 88.44 196 GLY A C 1
ATOM 1642 O O . GLY A 1 196 ? 1.941 6.339 -2.314 1.00 88.44 196 GLY A O 1
ATOM 1643 N N . LYS A 1 197 ? 1.322 5.741 -0.235 1.00 90.31 197 LYS A N 1
ATOM 1644 C CA . LYS A 1 197 ? -0.134 5.757 -0.431 1.00 90.31 197 LYS A CA 1
ATOM 1645 C C . LYS A 1 197 ? -0.747 6.661 0.632 1.00 90.31 197 LYS A C 1
ATOM 1647 O O . LYS A 1 197 ? -0.584 6.413 1.830 1.00 90.31 197 LYS A O 1
ATOM 1652 N N . PHE A 1 198 ? -1.437 7.713 0.207 1.00 89.75 198 PHE A N 1
ATOM 1653 C CA . PHE A 1 198 ? -2.108 8.670 1.090 1.00 89.75 198 PHE A CA 1
ATOM 1654 C C . PHE A 1 198 ? -3.574 8.819 0.696 1.00 89.75 198 PHE A C 1
ATOM 1656 O O . PHE A 1 198 ? -3.921 8.612 -0.464 1.00 89.75 198 PHE A O 1
ATOM 1663 N N . GLY A 1 199 ? -4.440 9.212 1.627 1.00 86.50 199 GLY A N 1
ATOM 1664 C CA . GLY A 1 199 ? -5.832 9.515 1.304 1.00 86.50 199 GLY A CA 1
ATOM 1665 C C . GLY A 1 199 ? -6.717 9.830 2.496 1.00 86.50 199 GLY A C 1
ATOM 1666 O O . GLY A 1 199 ? -6.245 10.054 3.611 1.00 86.50 199 GLY A O 1
ATOM 1667 N N . ILE A 1 200 ? -8.019 9.877 2.219 1.00 84.44 200 ILE A N 1
ATOM 1668 C CA . ILE A 1 200 ? -9.057 10.350 3.133 1.00 84.44 200 ILE A CA 1
ATOM 1669 C C . ILE A 1 200 ? -10.160 9.292 3.254 1.00 84.44 200 ILE A C 1
ATOM 1671 O O . ILE A 1 200 ? -10.671 8.802 2.246 1.00 84.44 200 ILE A O 1
ATOM 1675 N N . SER A 1 201 ? -10.551 8.963 4.486 1.00 77.38 201 SER A N 1
ATOM 1676 C CA . SER A 1 201 ? -11.730 8.166 4.831 1.00 77.38 201 SER A CA 1
ATOM 1677 C C . SER A 1 201 ? -12.885 9.080 5.253 1.00 77.38 201 SER A C 1
ATOM 1679 O O . SER A 1 201 ? -12.879 9.702 6.320 1.00 77.38 201 SER A O 1
ATOM 1681 N N . ASN A 1 202 ? -13.927 9.159 4.425 1.00 64.56 202 ASN A N 1
ATOM 1682 C CA . ASN A 1 202 ? -15.101 9.966 4.748 1.00 64.56 202 ASN A CA 1
ATOM 1683 C C . ASN A 1 202 ? -15.995 9.222 5.740 1.00 64.56 202 ASN A C 1
ATOM 1685 O O . ASN A 1 202 ? -16.846 8.446 5.328 1.00 64.56 202 ASN A O 1
ATOM 1689 N N . PHE A 1 203 ? -15.834 9.479 7.042 1.00 49.06 203 PHE A N 1
ATOM 1690 C CA . PHE A 1 203 ? -16.782 9.018 8.062 1.00 49.06 203 PHE A CA 1
ATOM 1691 C C . PHE A 1 203 ? -18.202 9.506 7.741 1.00 49.06 203 PHE A C 1
ATOM 1693 O O . PHE A 1 203 ? -18.557 10.652 8.028 1.00 49.06 203 PHE A O 1
ATOM 1700 N N . GLN A 1 204 ? -19.015 8.617 7.175 1.00 40.59 204 GLN A N 1
ATOM 1701 C CA . GLN A 1 204 ? -20.443 8.830 7.019 1.00 40.59 204 GLN A CA 1
ATOM 1702 C C . GLN A 1 204 ? -21.093 8.343 8.314 1.00 40.59 204 GLN A C 1
ATOM 1704 O O . GLN A 1 204 ? -21.345 7.152 8.494 1.00 40.59 204 GLN A O 1
ATOM 1709 N N . GLN A 1 205 ? -21.278 9.274 9.258 1.00 32.66 205 GLN A N 1
ATOM 1710 C CA . GLN A 1 205 ? -22.059 9.026 10.474 1.00 32.66 205 GLN A CA 1
ATOM 1711 C C . GLN A 1 205 ? -23.431 8.454 10.100 1.00 32.66 205 GLN A C 1
ATOM 1713 O O . GLN A 1 205 ? -23.962 8.801 9.045 1.00 32.66 205 GLN A O 1
ATOM 1718 N N . ASP A 1 206 ? -23.971 7.586 10.963 1.00 31.34 206 ASP A N 1
ATOM 1719 C CA . ASP A 1 206 ? -25.173 6.780 10.717 1.00 31.34 206 ASP A CA 1
ATOM 1720 C C . ASP A 1 206 ? -26.234 7.499 9.875 1.00 31.34 206 ASP A C 1
ATOM 1722 O O . ASP A 1 206 ? -27.009 8.320 10.380 1.00 31.34 206 ASP A O 1
ATOM 1726 N N . LEU A 1 207 ? -26.348 7.097 8.606 1.00 31.52 207 LEU A N 1
ATOM 1727 C CA . LEU A 1 207 ? -27.556 7.337 7.832 1.00 31.52 207 LEU A CA 1
ATOM 1728 C C . LEU A 1 207 ? -28.679 6.476 8.416 1.00 31.52 207 LEU A C 1
ATOM 1730 O O . LEU A 1 207 ? -29.042 5.419 7.903 1.00 31.52 207 LEU A O 1
ATOM 1734 N N . LYS A 1 208 ? -29.299 7.002 9.476 1.00 32.31 208 LYS A N 1
ATOM 1735 C CA . LYS A 1 208 ? -30.673 6.688 9.886 1.00 32.31 208 LYS A CA 1
ATOM 1736 C C . LYS A 1 208 ? -31.690 7.230 8.864 1.00 32.31 208 LYS A C 1
ATOM 1738 O O . LYS A 1 208 ? -32.741 7.741 9.238 1.00 32.31 208 LYS A O 1
ATOM 1743 N N . SER A 1 209 ? -31.409 7.084 7.569 1.00 27.52 209 SER A N 1
ATOM 1744 C CA . SER A 1 209 ? -32.399 7.200 6.505 1.00 27.52 209 SER A CA 1
ATOM 1745 C C . SER A 1 209 ? -33.105 5.854 6.359 1.00 27.52 209 SER A C 1
ATOM 1747 O O . SER A 1 209 ? -32.751 5.006 5.540 1.00 27.52 209 SER A O 1
ATOM 1749 N N . LYS A 1 210 ? -34.146 5.669 7.178 1.00 31.08 210 LYS A N 1
ATOM 1750 C CA . LYS A 1 210 ? -35.327 4.940 6.701 1.00 31.08 210 LYS A CA 1
ATOM 1751 C C . LYS A 1 210 ? -35.774 5.626 5.408 1.00 31.08 210 LYS A C 1
ATOM 1753 O O . LYS A 1 210 ? -35.831 6.853 5.395 1.00 31.08 210 LYS A O 1
ATOM 1758 N N . THR A 1 211 ? -36.168 4.846 4.401 1.00 29.48 211 THR A N 1
ATOM 1759 C CA . THR A 1 211 ? -36.589 5.331 3.068 1.00 29.48 211 THR A CA 1
ATOM 1760 C C . THR A 1 211 ? -35.455 6.030 2.280 1.00 29.48 211 THR A C 1
ATOM 1762 O O . THR A 1 211 ? -34.442 6.416 2.853 1.00 29.48 211 THR A O 1
ATOM 1765 N N . LEU A 1 212 ? -35.514 6.136 0.952 1.00 28.95 212 LEU A N 1
ATOM 1766 C CA . LEU A 1 212 ? -36.629 5.854 0.045 1.00 28.95 212 LEU A CA 1
ATOM 1767 C C . LEU A 1 212 ? -36.094 5.189 -1.237 1.00 28.95 212 LEU A C 1
ATOM 1769 O O . LEU A 1 212 ? -35.161 5.703 -1.847 1.00 28.95 212 LEU A O 1
ATOM 1773 N N . PHE A 1 213 ? -36.669 4.051 -1.634 1.00 31.92 213 PHE A N 1
ATOM 1774 C CA . PHE A 1 213 ? -36.407 3.421 -2.936 1.00 31.92 213 PHE A CA 1
ATOM 1775 C C . PHE A 1 213 ? -37.620 3.702 -3.829 1.00 31.92 213 PHE A C 1
ATOM 1777 O O . PHE A 1 213 ? -38.429 2.823 -4.099 1.00 31.92 213 PHE A O 1
ATOM 1784 N N . GLU A 1 214 ? -37.789 4.970 -4.195 1.00 24.56 214 GLU A N 1
ATOM 1785 C CA . GLU A 1 214 ? -38.927 5.448 -4.980 1.00 24.56 214 GLU A CA 1
ATOM 1786 C C . GLU A 1 214 ? -38.390 6.402 -6.044 1.00 24.56 214 GLU A C 1
ATOM 1788 O O . GLU A 1 214 ? -37.852 7.470 -5.751 1.00 24.56 214 GLU A O 1
ATOM 1793 N N . SER A 1 215 ? -38.429 5.932 -7.286 1.00 28.89 215 SER A N 1
ATOM 1794 C CA . SER A 1 215 ? -37.963 6.653 -8.461 1.00 28.89 215 SER A CA 1
ATOM 1795 C C . SER A 1 215 ? -39.105 7.471 -9.049 1.00 28.89 215 SER A C 1
ATOM 1797 O O . SER A 1 215 ? -40.024 6.903 -9.640 1.00 28.89 215 SER A O 1
ATOM 1799 N N . THR A 1 216 ? -39.004 8.791 -8.957 1.00 25.75 216 THR A N 1
ATOM 1800 C CA . THR A 1 216 ? -39.765 9.729 -9.790 1.00 25.75 216 THR A CA 1
ATOM 1801 C C . THR A 1 216 ? -38.841 10.842 -10.249 1.00 25.75 216 THR A C 1
ATOM 1803 O O . THR A 1 216 ? -38.107 11.415 -9.442 1.00 25.75 216 THR A O 1
ATOM 1806 N N . ASP A 1 217 ? -38.869 11.131 -11.545 1.00 31.53 217 ASP A N 1
ATOM 1807 C CA . ASP A 1 217 ? -38.141 12.239 -12.149 1.00 31.53 217 ASP A CA 1
ATOM 1808 C C . ASP A 1 217 ? -38.643 13.591 -11.629 1.00 31.53 217 ASP A C 1
ATOM 1810 O O . ASP A 1 217 ? -39.847 13.826 -11.591 1.00 31.53 217 ASP A O 1
ATOM 1814 N N . GLU A 1 218 ? -37.728 14.528 -11.360 1.00 24.03 218 GLU A N 1
ATOM 1815 C CA . GLU A 1 218 ? -37.936 15.912 -11.798 1.00 24.03 218 GLU A CA 1
ATOM 1816 C C . GLU A 1 218 ? -36.616 16.695 -11.909 1.00 24.03 218 GLU A C 1
ATOM 1818 O O . GLU A 1 218 ? -35.802 16.765 -10.985 1.00 24.03 218 GLU A O 1
ATOM 1823 N N . PHE A 1 219 ? -36.397 17.309 -13.072 1.00 30.66 219 PHE A N 1
ATOM 1824 C CA . PHE A 1 219 ? -35.211 18.111 -13.375 1.00 30.66 219 PHE A CA 1
ATOM 1825 C C . PHE A 1 219 ? -35.384 19.540 -12.824 1.00 30.66 219 PHE A C 1
ATOM 1827 O O . PHE A 1 219 ? -35.921 20.408 -13.509 1.00 30.66 219 PHE A O 1
ATOM 1834 N N . GLN A 1 220 ? -34.900 19.828 -11.608 1.00 24.14 220 GLN A N 1
ATOM 1835 C CA . GLN A 1 220 ? -34.813 21.213 -11.109 1.00 24.14 220 GLN A CA 1
ATOM 1836 C C . GLN A 1 220 ? -33.435 21.582 -10.547 1.00 24.14 220 GLN A C 1
ATOM 1838 O O . GLN A 1 220 ? -33.124 21.412 -9.368 1.00 24.14 220 GLN A O 1
ATOM 1843 N N . SER A 1 221 ? -32.621 22.200 -11.404 1.00 30.34 221 SER A N 1
ATOM 1844 C CA . SER A 1 221 ? -31.427 22.944 -11.004 1.00 30.34 221 SER A CA 1
ATOM 1845 C C . SER A 1 221 ? -31.807 24.178 -10.176 1.00 30.34 221 SER A C 1
ATOM 1847 O O . SER A 1 221 ? -32.470 25.076 -10.696 1.00 30.34 221 SER A O 1
ATOM 1849 N N . ASN A 1 222 ? -31.340 24.281 -8.928 1.00 24.27 222 ASN A N 1
ATOM 1850 C CA . ASN A 1 222 ? -31.545 25.471 -8.096 1.00 24.27 222 ASN A CA 1
ATOM 1851 C C . ASN A 1 222 ? -30.223 26.185 -7.778 1.00 24.27 222 ASN A C 1
ATOM 1853 O O . ASN A 1 222 ? -29.322 25.632 -7.149 1.00 24.27 222 ASN A O 1
ATOM 1857 N N . SER A 1 223 ? -30.113 27.436 -8.226 1.00 26.81 223 SER A N 1
ATOM 1858 C CA . SER A 1 223 ? -28.922 28.273 -8.090 1.00 26.81 223 SER A CA 1
ATOM 1859 C C . SER A 1 223 ? -28.903 29.038 -6.761 1.00 26.81 223 SER A C 1
ATOM 1861 O O . SER A 1 223 ? -29.827 29.778 -6.417 1.00 26.81 223 SER A O 1
ATOM 1863 N N . LEU A 1 224 ? -27.807 28.910 -6.008 1.00 29.36 224 LEU A N 1
ATOM 1864 C CA . LEU A 1 224 ? -27.607 29.584 -4.719 1.00 29.36 224 LEU A CA 1
ATOM 1865 C C . LEU A 1 224 ? -27.180 31.058 -4.879 1.00 29.36 224 LEU A C 1
ATOM 1867 O O . LEU A 1 224 ? -26.106 31.464 -4.443 1.00 29.36 224 LEU A O 1
ATOM 1871 N N . PHE A 1 225 ? -28.049 31.879 -5.479 1.00 30.38 225 PHE A N 1
ATOM 1872 C CA . PHE A 1 225 ? -27.897 33.339 -5.545 1.00 30.38 225 PHE A CA 1
ATOM 1873 C C . PHE A 1 225 ? -29.228 34.073 -5.305 1.00 30.38 225 PHE A C 1
ATOM 1875 O O . PHE A 1 225 ? -29.910 34.492 -6.238 1.00 30.38 225 PHE A O 1
ATOM 1882 N N . LYS A 1 226 ? -29.575 34.300 -4.030 1.00 26.80 226 LYS A N 1
ATOM 1883 C CA . LYS A 1 226 ? -30.565 35.315 -3.616 1.00 26.80 226 LYS A CA 1
ATOM 1884 C C . LYS A 1 226 ? -30.068 36.103 -2.405 1.00 26.80 226 LYS A C 1
ATOM 1886 O O . LYS A 1 226 ? -30.316 35.745 -1.257 1.00 26.80 226 LYS A O 1
ATOM 1891 N N . SER A 1 227 ? -29.382 37.209 -2.674 1.00 26.11 227 SER A N 1
ATOM 1892 C CA . SER A 1 227 ? -29.103 38.252 -1.685 1.00 26.11 227 SER A CA 1
ATOM 1893 C C . SER A 1 227 ? -30.400 38.935 -1.237 1.00 26.11 227 SER A C 1
ATOM 1895 O O . SER A 1 227 ? -31.216 39.311 -2.079 1.00 26.11 227 SER A O 1
ATOM 1897 N N . LYS A 1 228 ? -30.568 39.171 0.069 1.00 26.11 228 LYS A N 1
ATOM 1898 C CA . LYS A 1 228 ? -31.558 40.124 0.592 1.00 26.11 228 LYS A CA 1
ATOM 1899 C C . LYS A 1 228 ? -30.849 41.372 1.107 1.00 26.11 228 LYS A C 1
ATOM 1901 O O . LYS A 1 228 ? -29.944 41.280 1.930 1.00 26.11 228 LYS A O 1
ATOM 1906 N N . ASN A 1 229 ? -31.289 42.526 0.618 1.00 25.64 229 ASN A N 1
ATOM 1907 C CA . ASN A 1 229 ? -30.827 43.829 1.080 1.00 25.64 229 ASN A CA 1
ATOM 1908 C C . ASN A 1 229 ? -31.357 44.118 2.490 1.00 25.64 229 ASN A C 1
ATOM 1910 O O . ASN A 1 229 ? -32.522 43.844 2.774 1.00 25.64 229 ASN A O 1
ATOM 1914 N N . LEU A 1 230 ? -30.548 44.784 3.312 1.00 27.23 230 LEU A N 1
ATOM 1915 C CA . LEU A 1 230 ? -31.030 45.624 4.407 1.00 27.23 230 LEU A CA 1
ATOM 1916 C C . LEU A 1 230 ? -30.150 46.879 4.465 1.00 27.23 230 LEU A C 1
ATOM 1918 O O . LEU A 1 230 ? -28.929 46.779 4.353 1.00 27.23 230 LEU A O 1
ATOM 1922 N N . SER A 1 231 ? -30.751 48.062 4.598 1.00 24.47 231 SER A N 1
ATOM 1923 C CA . SER A 1 231 ? -30.018 49.330 4.511 1.00 24.47 231 SER A CA 1
ATOM 1924 C C . SER A 1 231 ? -30.667 50.451 5.319 1.00 24.47 231 SER A C 1
ATOM 1926 O O . SER A 1 231 ? -31.813 50.795 5.040 1.00 24.47 231 SER A O 1
ATOM 1928 N N . SER A 1 232 ? -29.895 51.116 6.187 1.00 26.20 232 SER A N 1
ATOM 1929 C CA . SER A 1 232 ? -30.005 52.567 6.435 1.00 26.20 232 SER A CA 1
ATOM 1930 C C . SER A 1 232 ? -28.869 53.108 7.321 1.00 26.20 232 SER A C 1
ATOM 1932 O O . SER A 1 232 ? -28.567 52.517 8.349 1.00 26.20 232 SER A O 1
ATOM 1934 N N . LYS A 1 233 ? -28.278 54.240 6.894 1.00 27.25 233 LYS A N 1
ATOM 1935 C CA . LYS A 1 233 ? -28.043 55.523 7.622 1.00 27.25 233 LYS A CA 1
ATOM 1936 C C . LYS A 1 233 ? -28.017 55.476 9.173 1.00 27.25 233 LYS A C 1
ATOM 1938 O O . LYS A 1 233 ? -28.902 54.873 9.758 1.00 27.25 233 LYS A O 1
ATOM 1943 N N . ASN A 1 234 ? -27.187 56.215 9.927 1.00 25.45 234 ASN A N 1
ATOM 1944 C CA . ASN A 1 234 ? -26.265 57.363 9.703 1.00 25.45 234 ASN A CA 1
ATOM 1945 C C . ASN A 1 234 ? -25.392 57.532 11.008 1.00 25.45 234 ASN A C 1
ATOM 1947 O O . ASN A 1 234 ? -25.568 56.724 11.910 1.00 25.45 234 ASN A O 1
ATOM 1951 N N . THR A 1 235 ? -24.459 58.471 11.293 1.00 25.89 235 THR A N 1
ATOM 1952 C CA . THR A 1 235 ? -23.960 59.761 10.729 1.00 25.89 235 THR A CA 1
ATOM 1953 C C . THR A 1 235 ? -22.572 60.124 11.342 1.00 25.89 235 THR A C 1
ATOM 1955 O O . THR A 1 235 ? -22.241 59.562 12.377 1.00 25.89 235 THR A O 1
ATOM 1958 N N . LYS A 1 236 ? -21.893 61.186 10.835 1.00 23.45 236 LYS A N 1
ATOM 1959 C CA . LYS A 1 236 ? -20.767 61.975 11.449 1.00 23.45 236 LYS A CA 1
ATOM 1960 C C . LYS A 1 236 ? -19.396 61.246 11.539 1.00 23.45 236 LYS A C 1
ATOM 1962 O O . LYS A 1 236 ? -19.355 60.104 11.960 1.00 23.45 236 LYS A O 1
ATOM 1967 N N . SER A 1 237 ? -18.236 61.742 11.056 1.00 24.16 237 SER A N 1
ATOM 1968 C CA . SER A 1 237 ? -17.549 63.072 11.044 1.00 24.16 237 SER A CA 1
ATOM 1969 C C . SER A 1 237 ? -16.931 63.450 12.403 1.00 24.16 237 SER A C 1
ATOM 1971 O O . SER A 1 237 ? -17.670 63.404 13.379 1.00 24.16 237 SER A O 1
ATOM 1973 N N . LYS A 1 238 ? -15.676 63.907 12.571 1.00 25.17 238 LYS A N 1
ATOM 1974 C CA . LYS A 1 238 ? -14.595 64.438 11.683 1.00 25.17 238 LYS A CA 1
ATOM 1975 C C . LYS A 1 238 ? -13.240 63.750 12.065 1.00 25.17 238 LYS A C 1
ATOM 1977 O O . LYS A 1 238 ? -13.308 62.760 12.780 1.00 25.17 238 LYS A O 1
ATOM 1982 N N . SER A 1 239 ? -12.015 64.125 11.665 1.00 22.70 239 SER A N 1
ATOM 1983 C CA . SER A 1 239 ? -11.425 65.262 10.916 1.00 22.70 239 SER A CA 1
ATOM 1984 C C . SER A 1 239 ? -10.183 64.818 10.115 1.00 22.70 239 SER A C 1
ATOM 1986 O O . SER A 1 239 ? -9.665 63.725 10.321 1.00 22.70 239 SER A O 1
ATOM 1988 N N . PHE A 1 240 ? -9.700 65.675 9.207 1.00 27.05 240 PHE A N 1
ATOM 1989 C CA . PHE A 1 240 ? -8.338 65.596 8.667 1.00 27.05 240 PHE A CA 1
ATOM 1990 C C . PHE A 1 240 ? -7.420 66.511 9.480 1.00 27.05 240 PHE A C 1
ATOM 1992 O O . PHE A 1 240 ? -7.773 67.670 9.687 1.00 27.05 240 PHE A O 1
ATOM 1999 N N . GLU A 1 241 ? -6.225 66.035 9.820 1.00 23.45 241 GLU A N 1
ATOM 2000 C CA . GLU A 1 241 ? -5.062 66.888 10.076 1.00 23.45 241 GLU A CA 1
ATOM 2001 C C . GLU A 1 241 ? -3.865 66.337 9.299 1.00 23.45 241 GLU A C 1
ATOM 2003 O O . GLU A 1 241 ? -3.488 65.174 9.440 1.00 23.45 241 GLU A O 1
ATOM 2008 N N . THR A 1 242 ? -3.284 67.176 8.444 1.00 27.52 242 THR A N 1
ATOM 2009 C CA . THR A 1 242 ? -2.033 66.902 7.734 1.00 27.52 242 THR A CA 1
ATOM 2010 C C . THR A 1 242 ? -0.921 67.724 8.371 1.00 27.52 242 THR A C 1
ATOM 2012 O O . THR A 1 242 ? -0.686 68.863 7.966 1.00 27.52 242 THR A O 1
ATOM 2015 N N . SER A 1 243 ? -0.232 67.164 9.363 1.00 26.23 243 SER A N 1
ATOM 2016 C CA . SER A 1 243 ? 1.049 67.696 9.831 1.00 26.23 243 SER A CA 1
ATOM 2017 C C . SER A 1 243 ? 2.183 67.117 8.977 1.00 26.23 243 SER A C 1
ATOM 2019 O O . SER A 1 243 ? 2.237 65.916 8.715 1.00 26.23 243 SER A O 1
ATOM 2021 N N . LEU A 1 244 ? 3.063 67.991 8.478 1.00 30.30 244 LEU A N 1
ATOM 2022 C CA . LEU A 1 244 ? 4.111 67.647 7.511 1.00 30.30 244 LEU A CA 1
ATOM 2023 C C . LEU A 1 244 ? 5.483 68.049 8.067 1.00 30.30 244 LEU A C 1
ATOM 2025 O O . LEU A 1 244 ? 6.061 69.058 7.679 1.00 30.30 244 LEU A O 1
ATOM 2029 N N . LEU A 1 245 ? 5.976 67.227 8.989 1.00 26.00 245 LEU A N 1
ATOM 2030 C CA . LEU A 1 245 ? 7.345 67.162 9.510 1.00 26.00 245 LEU A CA 1
ATOM 2031 C C . LEU A 1 245 ? 7.568 65.680 9.894 1.00 26.00 245 LEU A C 1
ATOM 2033 O O . LEU A 1 245 ? 6.616 65.001 10.267 1.00 26.00 245 LEU A O 1
ATOM 2037 N N . GLU A 1 246 ? 8.747 65.076 9.801 1.00 24.84 246 GLU A N 1
ATOM 2038 C CA . GLU A 1 246 ? 10.086 65.592 9.511 1.00 24.84 246 GLU A CA 1
ATOM 2039 C C . GLU A 1 246 ? 10.874 64.506 8.742 1.00 24.84 246 GLU A C 1
ATOM 2041 O O . GLU A 1 246 ? 10.466 63.339 8.721 1.00 24.84 246 GLU A O 1
ATOM 2046 N N . LYS A 1 247 ? 11.982 64.852 8.073 1.00 36.81 247 LYS A N 1
ATOM 2047 C CA . LYS A 1 247 ? 12.828 63.846 7.403 1.00 36.81 247 LYS A CA 1
ATOM 2048 C C . LYS A 1 247 ? 13.654 63.031 8.412 1.00 36.81 247 LYS A C 1
ATOM 2050 O O . LYS A 1 247 ? 13.876 63.440 9.544 1.00 36.81 247 LYS A O 1
ATOM 2055 N N . ASP A 1 248 ? 14.132 61.879 7.945 1.00 31.47 248 ASP A N 1
ATOM 2056 C CA . ASP A 1 248 ? 15.242 61.113 8.527 1.00 31.47 248 ASP A CA 1
ATOM 2057 C C . ASP A 1 248 ? 15.047 60.547 9.948 1.00 31.47 248 ASP A C 1
ATOM 2059 O O . ASP A 1 248 ? 15.835 60.783 10.862 1.00 31.47 248 ASP A O 1
ATOM 2063 N N . LYS A 1 249 ? 14.047 59.658 10.098 1.00 31.23 249 LYS A N 1
ATOM 2064 C CA . LYS A 1 249 ? 13.991 58.662 11.194 1.00 31.23 249 LYS A CA 1
ATOM 2065 C C . LYS A 1 249 ? 13.441 57.282 10.788 1.00 31.23 249 LYS A C 1
ATOM 2067 O O . LYS A 1 249 ? 12.544 56.727 11.415 1.00 31.23 249 LYS A O 1
ATOM 2072 N N . THR A 1 250 ? 14.125 56.665 9.818 1.00 39.03 250 THR A N 1
ATOM 2073 C CA . THR A 1 250 ? 14.210 55.200 9.575 1.00 39.03 250 THR A CA 1
ATOM 2074 C C . THR A 1 250 ? 12.949 54.436 9.112 1.00 39.03 250 THR A C 1
ATOM 2076 O O . THR A 1 250 ? 11.827 54.694 9.532 1.00 39.03 250 THR A O 1
ATOM 2079 N N . ASN A 1 251 ? 13.150 53.390 8.297 1.00 47.56 251 ASN A N 1
ATOM 2080 C CA . ASN A 1 251 ? 12.076 52.550 7.732 1.00 47.56 251 ASN A CA 1
ATOM 2081 C C . ASN A 1 251 ? 11.250 51.748 8.769 1.00 47.56 251 ASN A C 1
ATOM 2083 O O . ASN A 1 251 ? 10.195 51.208 8.426 1.00 47.56 251 ASN A O 1
ATOM 2087 N N . TYR A 1 252 ? 11.702 51.650 10.024 1.00 47.59 252 TYR A N 1
ATOM 2088 C CA . TYR A 1 252 ? 11.067 50.823 11.058 1.00 47.59 252 TYR A CA 1
ATOM 2089 C C . TYR A 1 252 ? 9.666 51.305 11.463 1.00 47.59 252 TYR A C 1
ATOM 2091 O O . TYR A 1 252 ? 8.798 50.478 11.744 1.00 47.59 252 TYR A O 1
ATOM 2099 N N . SER A 1 253 ? 9.424 52.622 11.468 1.00 53.75 253 SER A N 1
ATOM 2100 C CA . SER A 1 253 ? 8.116 53.209 11.809 1.00 53.75 253 SER A CA 1
ATOM 2101 C C . SER A 1 253 ? 7.054 52.893 10.750 1.00 53.75 253 SER A C 1
ATOM 2103 O O . SER A 1 253 ? 5.917 52.547 11.074 1.00 53.75 253 SER A O 1
ATOM 2105 N N . TYR A 1 254 ? 7.445 52.924 9.474 1.00 56.62 254 TYR A N 1
ATOM 2106 C CA . TYR A 1 254 ? 6.587 52.549 8.354 1.00 56.62 254 TYR A CA 1
ATOM 2107 C C . TYR A 1 254 ? 6.214 51.063 8.429 1.00 56.62 254 TYR A C 1
ATOM 2109 O O . TYR A 1 254 ? 5.032 50.719 8.437 1.00 56.62 254 TYR A O 1
ATOM 2117 N N . ILE A 1 255 ? 7.205 50.176 8.572 1.00 60.78 255 ILE A N 1
ATOM 2118 C CA . ILE A 1 255 ? 6.988 48.721 8.617 1.00 60.78 255 ILE A CA 1
ATOM 2119 C C . ILE A 1 255 ? 6.089 48.313 9.798 1.00 60.78 255 ILE A C 1
ATOM 2121 O O . ILE A 1 255 ? 5.147 47.540 9.606 1.00 60.78 255 ILE A O 1
ATOM 2125 N N . SER A 1 256 ? 6.306 48.865 10.997 1.00 61.69 256 SER A N 1
ATOM 2126 C CA . SER A 1 256 ? 5.471 48.545 12.164 1.00 61.69 256 SER A CA 1
ATOM 2127 C C . SER A 1 256 ? 4.036 49.069 12.028 1.00 61.69 256 SER A C 1
ATOM 2129 O O . SER A 1 256 ? 3.098 48.375 12.432 1.00 61.69 256 SER A O 1
ATOM 2131 N N . SER A 1 257 ? 3.827 50.225 11.383 1.00 61.81 257 SER A N 1
ATOM 2132 C CA . SER A 1 257 ? 2.482 50.726 11.059 1.00 61.81 257 SER A CA 1
ATOM 2133 C C . SER A 1 257 ? 1.726 49.785 10.106 1.00 61.81 257 SER A C 1
ATOM 2135 O O . SER A 1 257 ? 0.546 49.497 10.326 1.00 61.81 257 SER A O 1
ATOM 2137 N N . PHE A 1 258 ? 2.415 49.202 9.117 1.00 64.94 258 PHE A N 1
ATOM 2138 C CA . PHE A 1 258 ? 1.820 48.215 8.215 1.00 64.94 258 PHE A CA 1
ATOM 2139 C C . PHE A 1 258 ? 1.478 46.909 8.937 1.00 64.94 258 PHE A C 1
ATOM 2141 O O . PHE A 1 258 ? 0.346 46.439 8.812 1.00 64.94 258 PHE A O 1
ATOM 2148 N N . ILE A 1 259 ? 2.383 46.367 9.762 1.00 66.69 259 ILE A N 1
ATOM 2149 C CA . ILE A 1 259 ? 2.115 45.155 10.562 1.00 66.69 259 ILE A CA 1
ATOM 2150 C C . ILE A 1 259 ? 0.935 45.376 11.526 1.00 66.69 259 ILE A C 1
ATOM 2152 O O . ILE A 1 259 ? 0.075 44.503 11.663 1.00 66.69 259 ILE A O 1
ATOM 2156 N N . ARG A 1 260 ? 0.795 46.572 12.119 1.00 66.50 260 ARG A N 1
ATOM 2157 C CA . ARG A 1 260 ? -0.396 46.940 12.909 1.00 66.50 260 ARG A CA 1
ATOM 2158 C C . ARG A 1 260 ? -1.700 46.870 12.104 1.00 66.50 260 ARG A C 1
ATOM 2160 O O . ARG A 1 260 ? -2.729 46.527 12.681 1.00 66.50 260 ARG A O 1
ATOM 2167 N N . SER A 1 261 ? -1.670 47.103 10.793 1.00 66.88 261 SER A N 1
ATOM 2168 C CA . SER A 1 261 ? -2.851 47.041 9.917 1.00 66.88 261 SER A CA 1
ATOM 2169 C C . SER A 1 261 ? -3.143 45.666 9.289 1.00 66.88 261 SER A C 1
ATOM 2171 O O . SER A 1 261 ? -4.169 45.516 8.621 1.00 66.88 261 SER A O 1
ATOM 2173 N N . TYR A 1 262 ? -2.292 44.654 9.495 1.00 77.06 262 TYR A N 1
ATOM 2174 C CA . TYR A 1 262 ? -2.557 43.282 9.043 1.00 77.06 262 TYR A CA 1
ATOM 2175 C C . TYR A 1 262 ? -3.552 42.551 9.952 1.00 77.06 262 TYR A C 1
ATOM 2177 O O . TYR A 1 262 ? -3.522 42.694 11.181 1.00 77.06 262 TYR A O 1
ATOM 2185 N N . THR A 1 263 ? -4.438 41.766 9.332 1.00 66.50 263 THR A N 1
ATOM 2186 C CA . THR A 1 263 ? -5.482 40.984 10.013 1.00 66.50 263 THR A CA 1
ATOM 2187 C C . THR A 1 263 ? -5.009 39.588 10.389 1.00 66.50 263 THR A C 1
ATOM 2189 O O . THR A 1 263 ? -5.456 39.069 11.406 1.00 66.50 263 THR A O 1
ATOM 2192 N N . ASN A 1 264 ? -4.089 38.997 9.618 1.00 76.50 264 ASN A N 1
ATOM 2193 C CA . ASN A 1 264 ? -3.412 37.762 9.998 1.00 76.50 264 ASN A CA 1
ATOM 2194 C C . ASN A 1 264 ? -1.912 38.015 10.196 1.00 76.50 264 ASN A C 1
ATOM 2196 O O . ASN A 1 264 ? -1.244 38.541 9.304 1.00 76.50 264 ASN A O 1
ATOM 2200 N N . ILE A 1 265 ? -1.403 37.652 11.372 1.00 79.69 265 ILE A N 1
ATOM 2201 C CA . ILE A 1 265 ? -0.008 37.853 11.786 1.00 79.69 265 ILE A CA 1
ATOM 2202 C C . ILE A 1 265 ? 0.673 36.530 12.158 1.00 79.69 265 ILE A C 1
ATOM 2204 O O . ILE A 1 265 ? 1.896 36.500 12.235 1.00 79.69 265 ILE A O 1
ATOM 2208 N N . SER A 1 266 ? -0.069 35.424 12.299 1.00 82.94 266 SER A N 1
ATOM 2209 C CA . SER A 1 266 ? 0.538 34.136 12.632 1.00 82.94 266 SER A CA 1
ATOM 2210 C C . SER A 1 266 ? 1.453 33.650 11.506 1.00 82.94 266 SER A C 1
ATOM 2212 O O . SER A 1 266 ? 1.103 33.690 10.320 1.00 82.94 266 SER A O 1
ATOM 2214 N N . ILE A 1 267 ? 2.646 33.188 11.872 1.00 84.50 267 ILE A N 1
ATOM 2215 C CA . ILE A 1 267 ? 3.647 32.620 10.965 1.00 84.50 267 ILE A CA 1
ATOM 2216 C C . ILE A 1 267 ? 4.057 31.271 11.544 1.00 84.50 267 ILE A C 1
ATOM 2218 O O . ILE A 1 267 ? 4.365 31.183 12.729 1.00 84.50 267 ILE A O 1
ATOM 2222 N N . SER A 1 268 ? 4.036 30.214 10.735 1.00 87.31 268 SER A N 1
ATOM 2223 C CA . SER A 1 268 ? 4.429 28.888 11.206 1.00 87.31 268 SER A CA 1
ATOM 2224 C C . SER A 1 268 ? 5.950 28.732 11.219 1.00 87.31 268 SER A C 1
ATOM 2226 O O . SER A 1 268 ? 6.672 29.335 10.419 1.00 87.31 268 SER A O 1
ATOM 2228 N N . VAL A 1 269 ? 6.440 27.842 12.086 1.00 86.38 269 VAL A N 1
ATOM 2229 C CA . VAL A 1 269 ? 7.852 27.424 12.116 1.00 86.38 269 VAL A CA 1
ATOM 2230 C C . VAL A 1 269 ? 8.322 26.977 10.723 1.00 86.38 269 VAL A C 1
ATOM 2232 O O . VAL A 1 269 ? 9.417 27.335 10.301 1.00 86.38 269 VAL A O 1
ATOM 2235 N N . GLN A 1 270 ? 7.478 26.266 9.965 1.00 88.00 270 GLN A N 1
ATOM 2236 C CA . GLN A 1 270 ? 7.796 25.801 8.610 1.00 88.00 270 GLN A CA 1
ATOM 2237 C C . GLN A 1 270 ? 7.977 26.957 7.611 1.00 88.00 270 GLN A C 1
ATOM 2239 O O . GLN A 1 270 ? 8.884 26.908 6.781 1.00 88.00 270 GLN A O 1
ATOM 2244 N N . GLU A 1 271 ? 7.163 28.014 7.688 1.00 86.25 271 GLU A N 1
ATOM 2245 C CA . GLU A 1 271 ? 7.304 29.205 6.835 1.00 86.25 271 GLU A CA 1
ATOM 2246 C C . GLU A 1 271 ? 8.581 29.995 7.158 1.00 86.25 271 GLU A C 1
ATOM 2248 O O . GLU A 1 271 ? 9.238 30.507 6.251 1.00 86.25 271 GLU A O 1
ATOM 2253 N N . LEU A 1 272 ? 8.963 30.052 8.436 1.00 87.62 272 LEU A N 1
ATOM 2254 C CA . LEU A 1 272 ? 10.186 30.711 8.901 1.00 87.62 272 LEU A CA 1
ATOM 2255 C C . LEU A 1 272 ? 11.437 29.912 8.503 1.00 87.62 272 LEU A C 1
ATOM 2257 O O . LEU A 1 272 ? 12.363 30.477 7.923 1.00 87.62 272 LEU A O 1
ATOM 2261 N N . LEU A 1 273 ? 11.442 28.591 8.701 1.00 86.94 273 LEU A N 1
ATOM 2262 C CA . LEU A 1 273 ? 12.504 27.708 8.200 1.00 86.94 273 LEU A CA 1
ATOM 2263 C C . LEU A 1 273 ? 12.640 27.804 6.668 1.00 86.94 273 LEU A C 1
ATOM 2265 O O . LEU A 1 273 ? 13.751 27.946 6.163 1.00 86.94 273 LEU A O 1
ATOM 2269 N N . SER A 1 274 ? 11.522 27.847 5.930 1.00 85.94 274 SER A N 1
ATOM 2270 C CA . SER A 1 274 ? 11.517 28.040 4.464 1.00 85.94 274 SER A CA 1
ATOM 2271 C C . SER A 1 274 ? 12.067 29.405 4.026 1.00 85.94 274 SER A C 1
ATOM 2273 O O . SER A 1 274 ? 12.567 29.542 2.914 1.00 85.94 274 SER A O 1
ATOM 2275 N N . ALA A 1 275 ? 12.002 30.421 4.892 1.00 81.62 275 ALA A N 1
ATOM 2276 C CA . ALA A 1 275 ? 12.628 31.726 4.682 1.00 81.62 275 ALA A CA 1
ATOM 2277 C C . ALA A 1 275 ? 14.091 31.785 5.176 1.00 81.62 275 ALA A C 1
ATOM 2279 O O . ALA A 1 275 ? 14.710 32.854 5.155 1.00 81.62 275 ALA A O 1
ATOM 2280 N N . GLY A 1 276 ? 14.669 30.666 5.624 1.00 83.44 276 GLY A N 1
ATOM 2281 C CA . GLY A 1 276 ? 16.039 30.584 6.128 1.00 83.44 276 GLY A CA 1
ATOM 2282 C C . GLY A 1 276 ? 16.231 31.305 7.464 1.00 83.44 276 GLY A C 1
ATOM 2283 O O . GLY A 1 276 ? 17.141 32.127 7.587 1.00 83.44 276 GLY A O 1
ATOM 2284 N N . PHE A 1 277 ? 15.337 31.064 8.422 1.00 87.38 277 PHE A N 1
ATOM 2285 C CA . PHE A 1 277 ? 15.568 31.334 9.846 1.00 87.38 277 PHE A CA 1
ATOM 2286 C C . PHE A 1 277 ? 16.203 30.114 10.529 1.00 87.38 277 PHE A C 1
ATOM 2288 O O . PHE A 1 277 ? 16.070 28.987 10.053 1.00 87.38 277 PHE A O 1
ATOM 2295 N N . THR A 1 278 ? 16.885 30.327 11.657 1.00 86.94 278 THR A N 1
ATOM 2296 C CA . THR A 1 278 ? 17.350 29.226 12.519 1.00 86.94 278 THR A CA 1
ATOM 2297 C C . THR A 1 278 ? 16.169 28.585 13.249 1.00 86.94 278 THR A C 1
ATOM 2299 O O . THR A 1 278 ? 15.150 29.235 13.466 1.00 86.94 278 THR A O 1
ATOM 2302 N N . LEU A 1 279 ? 16.291 27.324 13.680 1.00 82.75 279 LEU A N 1
ATOM 2303 C CA . LEU A 1 279 ? 15.196 26.638 14.380 1.00 82.75 279 LEU A CA 1
ATOM 2304 C C . LEU A 1 279 ? 14.778 27.352 15.680 1.00 82.75 279 LEU A C 1
ATOM 2306 O O . LEU A 1 279 ? 13.587 27.446 15.961 1.00 82.75 279 LEU A O 1
ATOM 2310 N N . SER A 1 280 ? 15.734 27.904 16.435 1.00 85.50 280 SER A N 1
ATOM 2311 C CA . SER A 1 280 ? 15.462 28.680 17.652 1.00 85.50 280 SER A CA 1
ATOM 2312 C C . SER A 1 280 ? 14.635 29.935 17.364 1.00 85.50 280 SER A C 1
ATOM 2314 O O . SER A 1 280 ? 13.547 30.086 17.917 1.00 85.50 280 SER A O 1
ATOM 2316 N N . SER A 1 281 ? 15.093 30.787 16.440 1.00 82.50 281 SER A N 1
ATOM 2317 C CA . SER A 1 281 ? 14.355 31.998 16.049 1.00 82.50 281 SER A CA 1
ATOM 2318 C C . SER A 1 281 ? 13.000 31.662 15.416 1.00 82.50 281 SER A C 1
ATOM 2320 O O . SER A 1 281 ? 12.000 32.296 15.739 1.00 82.50 281 SER A O 1
ATOM 2322 N N . ALA A 1 282 ? 12.920 30.619 14.582 1.00 85.75 282 ALA A N 1
ATOM 2323 C CA . ALA A 1 282 ? 11.670 30.171 13.973 1.00 85.75 282 ALA A CA 1
ATOM 2324 C C . ALA A 1 282 ? 10.622 29.741 15.018 1.00 85.75 282 ALA A C 1
ATOM 2326 O O . ALA A 1 282 ? 9.446 30.069 14.868 1.00 85.75 282 ALA A O 1
ATOM 2327 N N . LEU A 1 283 ? 11.032 29.051 16.089 1.00 84.81 283 LEU A N 1
ATOM 2328 C CA . LEU A 1 283 ? 10.151 28.683 17.204 1.00 84.81 283 LEU A CA 1
ATOM 2329 C C . LEU A 1 283 ? 9.698 29.910 18.009 1.00 84.81 283 LEU A C 1
ATOM 2331 O O . LEU A 1 283 ? 8.513 30.036 18.318 1.00 84.81 283 LEU A O 1
ATOM 2335 N N . GLU A 1 284 ? 10.616 30.827 18.317 1.00 85.94 284 GLU A N 1
ATOM 2336 C CA . GLU A 1 284 ? 10.344 32.022 19.124 1.00 85.94 284 GLU A CA 1
ATOM 2337 C C . GLU A 1 284 ? 9.408 33.010 18.402 1.00 85.94 284 GLU A C 1
ATOM 2339 O O . GLU A 1 284 ? 8.373 33.408 18.942 1.00 85.94 284 GLU A O 1
ATOM 2344 N N . ILE A 1 285 ? 9.709 33.318 17.134 1.00 84.38 285 ILE A N 1
ATOM 2345 C CA . ILE A 1 285 ? 8.888 34.171 16.261 1.00 84.38 285 ILE A CA 1
ATOM 2346 C C . ILE A 1 285 ? 7.511 33.537 16.040 1.00 84.38 285 ILE A C 1
ATOM 2348 O O . ILE A 1 285 ? 6.498 34.234 16.136 1.00 84.38 285 ILE A O 1
ATOM 2352 N N . SER A 1 286 ? 7.451 32.221 15.782 1.00 86.12 286 SER A N 1
ATOM 2353 C CA . SER A 1 286 ? 6.181 31.498 15.647 1.00 86.12 286 SER A CA 1
ATOM 2354 C C . SER A 1 286 ? 5.350 31.655 16.920 1.00 86.12 286 SER A C 1
ATOM 2356 O O . SER A 1 286 ? 4.214 32.118 16.838 1.00 86.12 286 SER A O 1
ATOM 2358 N N . LYS A 1 287 ? 5.912 31.356 18.100 1.00 88.12 287 LYS A N 1
ATOM 2359 C CA . LYS A 1 287 ? 5.216 31.467 19.392 1.00 88.12 287 LYS A CA 1
ATOM 2360 C C . LYS A 1 287 ? 4.663 32.877 19.628 1.00 88.12 287 LYS A C 1
ATOM 2362 O O . LYS A 1 287 ? 3.463 33.023 19.847 1.00 88.12 287 LYS A O 1
ATOM 2367 N N . ALA A 1 288 ? 5.491 33.914 19.484 1.00 83.38 288 ALA A N 1
ATOM 2368 C CA . ALA A 1 288 ? 5.049 35.300 19.646 1.00 83.38 288 ALA A CA 1
ATOM 2369 C C . ALA A 1 288 ? 3.940 35.688 18.644 1.00 83.38 288 ALA A C 1
ATOM 2371 O O . ALA A 1 288 ? 3.001 36.394 19.011 1.00 83.38 288 ALA A O 1
ATOM 2372 N N . SER A 1 289 ? 4.002 35.188 17.400 1.00 83.00 289 SER A N 1
ATOM 2373 C CA . SER A 1 289 ? 3.007 35.469 16.349 1.00 83.00 289 SER A CA 1
ATOM 2374 C C . SER A 1 289 ? 1.626 34.843 16.589 1.00 83.00 289 SER A C 1
ATOM 2376 O O . SER A 1 289 ? 0.635 35.341 16.053 1.00 83.00 289 SER A O 1
ATOM 2378 N N . TYR A 1 290 ? 1.557 33.773 17.390 1.00 82.25 290 TYR A N 1
ATOM 2379 C CA . TYR A 1 290 ? 0.307 33.135 17.812 1.00 82.25 290 TYR A CA 1
ATOM 2380 C C . TYR A 1 290 ? -0.198 33.658 19.167 1.00 82.25 290 TYR A C 1
ATOM 2382 O O . TYR A 1 290 ? -1.410 33.724 19.353 1.00 82.25 290 TYR A O 1
ATOM 2390 N N . ASN A 1 291 ? 0.696 34.053 20.083 1.00 79.00 291 ASN A N 1
ATOM 2391 C CA . ASN A 1 291 ? 0.327 34.563 21.408 1.00 79.00 291 ASN A CA 1
ATOM 2392 C C . ASN A 1 291 ? -0.417 35.907 21.337 1.00 79.00 291 ASN A C 1
ATOM 2394 O O . ASN A 1 291 ? -1.581 36.002 21.724 1.00 79.00 291 ASN A O 1
ATOM 2398 N N . SER A 1 292 ? 0.255 36.975 20.885 1.00 78.00 292 SER A N 1
ATOM 2399 C CA . SER A 1 292 ? -0.352 38.307 20.835 1.00 78.00 292 SER A CA 1
ATOM 2400 C C . SER A 1 292 ? 0.343 39.257 19.858 1.00 78.00 292 SER A C 1
ATOM 2402 O O . SER A 1 292 ? 1.556 39.239 19.652 1.00 78.00 292 SER A O 1
ATOM 2404 N N . LYS A 1 293 ? -0.448 40.167 19.279 1.00 78.25 293 LYS A N 1
ATOM 2405 C CA . LYS A 1 293 ? 0.015 41.167 18.303 1.00 78.25 293 LYS A CA 1
ATOM 2406 C C . LYS A 1 293 ? 1.033 42.157 18.886 1.00 78.25 293 LYS A C 1
ATOM 2408 O O . LYS A 1 293 ? 1.850 42.693 18.142 1.00 78.25 293 LYS A O 1
ATOM 2413 N N . GLU A 1 294 ? 0.999 42.396 20.195 1.00 76.94 294 GLU A N 1
ATOM 2414 C CA . GLU A 1 294 ? 1.944 43.284 20.880 1.00 76.94 294 GLU A CA 1
ATOM 2415 C C . GLU A 1 294 ? 3.264 42.594 21.223 1.00 76.94 294 GLU A C 1
ATOM 2417 O O . GLU A 1 294 ? 4.322 43.188 21.041 1.00 76.94 294 GLU A O 1
ATOM 2422 N N . GLU A 1 295 ? 3.220 41.344 21.681 1.00 77.31 295 GLU A N 1
ATOM 2423 C CA . GLU A 1 295 ? 4.400 40.507 21.929 1.00 77.31 295 GLU A CA 1
ATOM 2424 C C . GLU A 1 295 ? 5.157 40.232 20.627 1.00 77.31 295 GLU A C 1
ATOM 2426 O O . GLU A 1 295 ? 6.367 40.445 20.566 1.00 77.31 295 GLU A O 1
ATOM 2431 N N . PHE A 1 296 ? 4.434 39.908 19.548 1.00 83.62 296 PHE A N 1
ATOM 2432 C CA . PHE A 1 296 ? 5.007 39.812 18.208 1.00 83.62 296 PHE A CA 1
ATOM 2433 C C . PHE A 1 296 ? 5.676 41.115 17.757 1.00 83.62 296 PHE A C 1
ATOM 2435 O O . PHE A 1 296 ? 6.773 41.070 17.214 1.00 83.62 296 PHE A O 1
ATOM 2442 N N . LEU A 1 297 ? 5.060 42.283 17.987 1.00 80.44 297 LEU A N 1
ATOM 2443 C CA . LEU A 1 297 ? 5.669 43.568 17.623 1.00 80.44 297 LEU A CA 1
ATOM 2444 C C . LEU A 1 297 ? 6.894 43.905 18.488 1.00 80.44 297 LEU A C 1
ATOM 2446 O O . LEU A 1 297 ? 7.872 44.423 17.955 1.00 80.44 297 LEU A O 1
ATOM 2450 N N . LYS A 1 298 ? 6.876 43.589 19.790 1.00 80.94 298 LYS A N 1
ATOM 2451 C CA . LYS A 1 298 ? 8.039 43.744 20.682 1.00 80.94 298 LYS A CA 1
ATOM 2452 C C . LYS A 1 298 ? 9.215 42.892 20.191 1.00 80.94 298 LYS A C 1
ATOM 2454 O O . LYS A 1 298 ? 10.298 43.434 20.000 1.00 80.94 298 LYS A O 1
ATOM 2459 N N . LEU A 1 299 ? 8.975 41.611 19.896 1.00 84.12 299 LEU A N 1
ATOM 2460 C CA . LEU A 1 299 ? 9.989 40.700 19.355 1.00 84.12 299 LEU A CA 1
ATOM 2461 C C . LEU A 1 299 ? 10.452 41.124 17.952 1.00 84.12 299 LEU A C 1
ATOM 2463 O O . LEU A 1 299 ? 11.644 41.132 17.665 1.00 84.12 299 LEU A O 1
ATOM 2467 N N . PHE A 1 300 ? 9.535 41.548 17.077 1.00 83.25 300 PHE A N 1
ATOM 2468 C CA . PHE A 1 300 ? 9.878 42.056 15.746 1.00 83.25 300 PHE A CA 1
ATOM 2469 C C . PHE A 1 300 ? 10.860 43.233 15.823 1.00 83.25 300 PHE A C 1
ATOM 2471 O O . PHE A 1 300 ? 11.787 43.308 15.021 1.00 83.25 300 PHE A O 1
ATOM 2478 N N . HIS A 1 301 ? 10.700 44.122 16.807 1.00 78.88 301 HIS A N 1
ATOM 2479 C CA . HIS A 1 301 ? 11.602 45.253 17.012 1.00 78.88 301 HIS A CA 1
ATOM 2480 C C . HIS A 1 301 ? 12.977 44.883 17.598 1.00 78.88 301 HIS A C 1
ATOM 2482 O O . HIS A 1 301 ? 13.903 45.676 17.429 1.00 78.88 301 HIS A O 1
ATOM 2488 N N . SER A 1 302 ? 13.150 43.710 18.222 1.00 80.25 302 SER A N 1
ATOM 2489 C CA . SER A 1 302 ? 14.461 43.220 18.690 1.00 80.25 302 SER A CA 1
ATOM 2490 C C . SER A 1 302 ? 15.221 42.357 17.669 1.00 80.25 302 SER A C 1
ATOM 2492 O O . SER A 1 302 ? 16.407 42.101 17.864 1.00 80.25 302 SER A O 1
ATOM 2494 N N . LEU A 1 303 ? 14.583 41.927 16.573 1.00 83.38 303 LEU A N 1
ATOM 2495 C CA . LEU A 1 303 ? 15.234 41.191 15.477 1.00 83.38 303 LEU A CA 1
ATOM 2496 C C . LEU A 1 303 ? 16.115 42.085 14.591 1.00 83.38 303 LEU A C 1
ATOM 2498 O O . LEU A 1 303 ? 15.901 43.295 14.489 1.00 83.38 303 LEU A O 1
ATOM 2502 N N . SER A 1 304 ? 17.056 41.485 13.854 1.00 82.81 304 SER A N 1
ATOM 2503 C CA . SER A 1 304 ? 17.896 42.230 12.911 1.00 82.81 304 SER A CA 1
ATOM 2504 C C . SER A 1 304 ? 17.117 42.736 11.689 1.00 82.81 304 SER A C 1
ATOM 2506 O O . SER A 1 304 ? 16.100 42.174 11.277 1.00 82.81 304 SER A O 1
ATOM 2508 N N . VAL A 1 305 ? 17.647 43.769 11.024 1.00 74.19 305 VAL A N 1
ATOM 2509 C CA . VAL A 1 305 ? 17.046 44.390 9.823 1.00 74.19 305 VAL A CA 1
ATOM 2510 C C . VAL A 1 305 ? 16.738 43.367 8.720 1.00 74.19 305 VAL A C 1
ATOM 2512 O O . VAL A 1 305 ? 15.725 43.470 8.025 1.00 74.19 305 VAL A O 1
ATOM 2515 N N . LYS A 1 306 ? 17.602 42.354 8.566 1.00 78.94 306 LYS A N 1
ATOM 2516 C CA . LYS A 1 306 ? 17.457 41.292 7.560 1.00 78.94 306 LYS A CA 1
ATOM 2517 C C . LYS A 1 306 ? 16.273 40.379 7.891 1.00 78.94 306 LYS A C 1
ATOM 2519 O O . LYS A 1 306 ? 15.486 40.047 7.008 1.00 78.94 306 LYS A O 1
ATOM 2524 N N . GLU A 1 307 ? 16.120 40.018 9.159 1.00 80.50 307 GLU A N 1
ATOM 2525 C CA . GLU A 1 307 ? 15.043 39.161 9.666 1.00 80.50 307 GLU A CA 1
ATOM 2526 C C . GLU A 1 307 ? 13.691 39.877 9.642 1.00 80.50 307 GLU A C 1
ATOM 2528 O O . GLU A 1 307 ? 12.725 39.342 9.095 1.00 80.50 307 GLU A O 1
ATOM 2533 N N . GLN A 1 308 ? 13.643 41.125 10.119 1.00 79.50 308 GLN A N 1
ATOM 2534 C CA . GLN A 1 308 ? 12.469 41.996 10.009 1.00 79.50 308 GLN A CA 1
ATOM 2535 C C . GLN A 1 308 ? 11.979 42.101 8.556 1.00 79.50 308 GLN A C 1
ATOM 2537 O O . GLN A 1 308 ? 10.786 41.957 8.283 1.00 79.50 308 GLN A O 1
ATOM 2542 N N . THR A 1 309 ? 12.903 42.270 7.602 1.00 79.44 309 THR A N 1
ATOM 2543 C CA . THR A 1 309 ? 12.578 42.322 6.167 1.00 79.44 309 THR A CA 1
ATOM 2544 C C . THR A 1 309 ? 11.986 41.001 5.660 1.00 79.44 309 THR A C 1
ATOM 2546 O O . THR A 1 309 ? 10.957 41.019 4.983 1.00 79.44 309 THR A O 1
ATOM 2549 N N . LYS A 1 310 ? 12.573 39.846 6.018 1.00 83.81 310 LYS A N 1
ATOM 2550 C CA . LYS A 1 310 ? 12.033 38.519 5.654 1.00 83.81 310 LYS A CA 1
ATOM 2551 C C . LYS A 1 310 ? 10.611 38.316 6.193 1.00 83.81 310 LYS A C 1
ATOM 2553 O O . LYS A 1 310 ? 9.717 37.932 5.440 1.00 83.81 310 LYS A O 1
ATOM 2558 N N . ILE A 1 311 ? 10.389 38.611 7.476 1.00 84.12 311 ILE A N 1
ATOM 2559 C CA . ILE A 1 311 ? 9.077 38.503 8.133 1.00 84.12 311 ILE A CA 1
ATOM 2560 C C . ILE A 1 311 ? 8.052 39.418 7.460 1.00 84.12 311 ILE A C 1
ATOM 2562 O O . ILE A 1 311 ? 6.936 38.986 7.177 1.00 84.12 311 ILE A O 1
ATOM 2566 N N . PHE A 1 312 ? 8.426 40.658 7.139 1.00 81.81 312 PHE A N 1
ATOM 2567 C CA . PHE A 1 312 ? 7.534 41.591 6.455 1.00 81.81 312 PHE A CA 1
ATOM 2568 C C . PHE A 1 312 ? 7.099 41.080 5.072 1.00 81.81 312 PHE A C 1
ATOM 2570 O O . PHE A 1 312 ? 5.926 41.200 4.716 1.00 81.81 312 PHE A O 1
ATOM 2577 N N . VAL A 1 313 ? 7.996 40.436 4.314 1.00 82.69 313 VAL A N 1
ATOM 2578 C CA . VAL A 1 313 ? 7.654 39.792 3.031 1.00 82.69 313 VAL A CA 1
ATOM 2579 C C . VAL A 1 313 ? 6.684 38.617 3.222 1.00 82.69 313 VAL A C 1
ATOM 2581 O O . VAL A 1 313 ? 5.704 38.523 2.478 1.00 82.69 313 VAL A O 1
ATOM 2584 N N . LEU A 1 314 ? 6.889 37.763 4.235 1.00 83.62 314 LEU A N 1
ATOM 2585 C CA . LEU A 1 314 ? 5.957 36.673 4.570 1.00 83.62 314 LEU A CA 1
ATOM 2586 C C . LEU A 1 314 ? 4.564 37.211 4.948 1.00 83.62 314 LEU A C 1
ATOM 2588 O O . LEU A 1 314 ? 3.554 36.769 4.397 1.00 83.62 314 LEU A O 1
ATOM 2592 N N . LEU A 1 315 ? 4.501 38.216 5.825 1.00 81.75 315 LEU A N 1
ATOM 2593 C CA . LEU A 1 315 ? 3.247 38.850 6.243 1.00 81.75 315 LEU A CA 1
ATOM 2594 C C . LEU A 1 315 ? 2.528 39.542 5.077 1.00 81.75 315 LEU A C 1
ATOM 2596 O O . LEU A 1 315 ? 1.310 39.403 4.941 1.00 81.75 315 LEU A O 1
ATOM 2600 N N . LYS A 1 316 ? 3.265 40.218 4.186 1.00 80.44 316 LYS A N 1
ATOM 2601 C CA . LYS A 1 316 ? 2.715 40.819 2.962 1.00 80.44 316 LYS A CA 1
ATOM 2602 C C . LYS A 1 316 ? 2.135 39.758 2.020 1.00 80.44 316 LYS A C 1
ATOM 2604 O O . LYS A 1 316 ? 1.061 39.980 1.465 1.00 80.44 316 LYS A O 1
ATOM 2609 N N . LYS A 1 317 ? 2.784 38.590 1.887 1.00 81.19 317 LYS A N 1
ATOM 2610 C CA . LYS A 1 317 ? 2.264 37.443 1.117 1.00 81.19 317 LYS A CA 1
ATOM 2611 C C . LYS A 1 317 ? 0.962 36.886 1.717 1.00 81.19 317 LYS A C 1
ATOM 2613 O O . LYS A 1 317 ? 0.065 36.529 0.959 1.00 81.19 317 LYS A O 1
ATOM 2618 N N . LYS A 1 318 ? 0.823 36.865 3.051 1.00 80.12 318 LYS A N 1
ATOM 2619 C CA . LYS A 1 318 ? -0.420 36.455 3.742 1.00 80.12 318 LYS A CA 1
ATOM 2620 C C . LYS A 1 318 ? -1.550 37.491 3.702 1.00 80.12 318 LYS A C 1
ATOM 2622 O O . LYS A 1 318 ? -2.712 37.108 3.808 1.00 80.12 318 LYS A O 1
ATOM 2627 N N . ASN A 1 319 ? -1.245 38.781 3.543 1.00 77.25 319 ASN A N 1
ATOM 2628 C CA . ASN A 1 319 ? -2.223 39.878 3.612 1.00 77.25 319 ASN A CA 1
ATOM 2629 C C . ASN A 1 319 ? -2.349 40.663 2.276 1.00 77.25 319 ASN A C 1
ATOM 2631 O O . ASN A 1 319 ? -2.227 41.893 2.272 1.00 77.25 319 ASN A O 1
ATOM 2635 N N . PRO A 1 320 ? -2.636 40.012 1.126 1.00 66.38 320 PRO A N 1
ATOM 2636 C CA . PRO A 1 320 ? -2.576 40.653 -0.196 1.00 66.38 320 PRO A CA 1
ATOM 2637 C C . PRO A 1 320 ? -3.600 41.783 -0.401 1.00 66.38 320 PRO A C 1
ATOM 2639 O O . PRO A 1 320 ? -3.382 42.671 -1.224 1.00 66.38 320 PRO A O 1
ATOM 2642 N N . LYS A 1 321 ? -4.704 41.806 0.362 1.00 60.38 321 LYS A N 1
ATOM 2643 C CA . LYS A 1 321 ? -5.780 42.807 0.215 1.00 60.38 321 LYS A CA 1
ATOM 2644 C C . LYS A 1 321 ? -5.348 44.253 0.515 1.00 60.38 321 LYS A C 1
ATOM 2646 O O . LYS A 1 321 ? -6.035 45.175 0.090 1.00 60.38 321 LYS A O 1
ATOM 2651 N N . HIS A 1 322 ? -4.207 44.470 1.179 1.00 52.53 322 HIS A N 1
ATOM 2652 C CA . HIS A 1 322 ? -3.650 45.817 1.406 1.00 52.53 322 HIS A CA 1
ATOM 2653 C C . HIS A 1 322 ? -3.068 46.481 0.149 1.00 52.53 322 HIS A C 1
ATOM 2655 O O . HIS A 1 322 ? -2.879 47.694 0.134 1.00 52.53 322 HIS A O 1
ATOM 2661 N N . ILE A 1 323 ? -2.813 45.725 -0.923 1.00 49.59 323 ILE A N 1
ATOM 2662 C CA . ILE A 1 323 ? -2.235 46.266 -2.166 1.00 49.59 323 ILE A CA 1
ATOM 2663 C C . ILE A 1 323 ? -3.211 47.237 -2.865 1.00 49.59 323 ILE A C 1
ATOM 2665 O O . ILE A 1 323 ? -2.787 48.235 -3.441 1.00 49.59 323 ILE A O 1
ATOM 2669 N N . LEU A 1 324 ? -4.522 46.994 -2.755 1.00 37.41 324 LEU A N 1
ATOM 2670 C CA . LEU A 1 324 ? -5.572 47.687 -3.517 1.00 37.41 324 LEU A CA 1
ATOM 2671 C C . LEU A 1 324 ? -5.974 49.086 -3.009 1.00 37.41 324 LEU A C 1
ATOM 2673 O O . LEU A 1 324 ? -6.846 49.705 -3.611 1.00 37.41 324 LEU A O 1
ATOM 2677 N N . LYS A 1 325 ? -5.379 49.602 -1.922 1.00 37.50 325 LYS A N 1
ATOM 2678 C CA . LYS A 1 325 ? -5.667 50.968 -1.430 1.00 37.50 325 LYS A CA 1
ATOM 2679 C C . LYS A 1 325 ? -4.648 52.035 -1.836 1.00 37.50 325 LYS A C 1
ATOM 2681 O O . LYS A 1 325 ? -4.994 53.210 -1.804 1.00 37.50 325 LYS A O 1
ATOM 2686 N N . ASN A 1 326 ? -3.441 51.638 -2.247 1.00 36.28 326 ASN A N 1
ATOM 2687 C CA . ASN A 1 326 ? -2.341 52.564 -2.552 1.00 36.28 326 ASN A CA 1
ATOM 2688 C C . ASN A 1 326 ? -1.880 52.506 -4.022 1.00 36.28 326 ASN A C 1
ATOM 2690 O O . ASN A 1 326 ? -0.811 53.017 -4.354 1.00 36.28 326 ASN A O 1
ATOM 2694 N N . SER A 1 327 ? -2.676 51.918 -4.922 1.00 31.25 327 SER A N 1
ATOM 2695 C CA . SER A 1 327 ? -2.498 52.099 -6.365 1.00 31.25 327 SER A CA 1
ATOM 2696 C C . SER A 1 327 ? -2.906 53.524 -6.749 1.00 31.25 327 SER A C 1
ATOM 2698 O O . SER A 1 327 ? -4.069 53.788 -7.058 1.00 31.25 327 SER A O 1
ATOM 2700 N N . ILE A 1 328 ? -1.942 54.444 -6.687 1.00 38.31 328 ILE A N 1
ATOM 2701 C CA . ILE A 1 328 ? -2.065 55.811 -7.204 1.00 38.31 328 ILE A CA 1
ATOM 2702 C C . ILE A 1 328 ? -2.546 55.716 -8.656 1.00 38.31 328 ILE A C 1
ATOM 2704 O O . ILE A 1 328 ? -1.868 55.097 -9.478 1.00 38.31 328 ILE A O 1
ATOM 2708 N N . LEU A 1 329 ? -3.705 56.308 -8.974 1.00 29.33 329 LEU A N 1
ATOM 2709 C CA . LEU A 1 329 ? -4.148 56.404 -10.364 1.00 29.33 329 LEU A CA 1
ATOM 2710 C C . LEU A 1 329 ? -3.075 57.158 -11.167 1.00 29.33 329 LEU A C 1
ATOM 2712 O O . LEU A 1 329 ? -2.679 58.252 -10.745 1.00 29.33 329 LEU A O 1
ATOM 2716 N N . PRO A 1 330 ? -2.626 56.645 -12.328 1.00 33.88 330 PRO A N 1
ATOM 2717 C CA . PRO A 1 330 ? -1.930 57.498 -13.276 1.00 33.88 330 PRO A CA 1
ATOM 2718 C C . PRO A 1 330 ? -2.883 58.636 -13.656 1.00 33.88 330 PRO A C 1
ATOM 2720 O O . PRO A 1 330 ? -4.057 58.400 -13.938 1.00 33.88 330 PRO A O 1
ATOM 2723 N N . LYS A 1 331 ? -2.399 59.882 -13.640 1.00 34.97 331 LYS A N 1
ATOM 2724 C CA . LYS A 1 331 ? -3.173 60.997 -14.194 1.00 34.97 331 LYS A CA 1
ATOM 2725 C C . LYS A 1 331 ? -3.367 60.739 -15.684 1.00 34.97 331 LYS A C 1
ATOM 2727 O O . LYS A 1 331 ? -2.374 60.674 -16.410 1.00 34.97 331 LYS A O 1
ATOM 2732 N N . ASP A 1 332 ? -4.618 60.645 -16.124 1.00 32.56 332 ASP A N 1
ATOM 2733 C CA . ASP A 1 332 ? -4.940 60.708 -17.546 1.00 32.56 332 ASP A CA 1
ATOM 2734 C C . ASP A 1 332 ? -4.340 61.982 -18.145 1.00 32.56 332 ASP A C 1
ATOM 2736 O O . ASP A 1 332 ? -4.529 63.084 -17.622 1.00 32.56 332 ASP A O 1
ATOM 2740 N N . LYS A 1 333 ? -3.616 61.826 -19.255 1.00 39.78 333 LYS A N 1
ATOM 2741 C CA . LYS A 1 333 ? -3.268 62.953 -20.115 1.00 39.78 333 LYS A CA 1
ATOM 2742 C C . LYS A 1 333 ? -4.461 63.254 -21.017 1.00 39.78 333 LYS A C 1
ATOM 2744 O O . LYS A 1 333 ? -4.873 62.398 -21.799 1.00 39.78 333 LYS A O 1
ATOM 2749 N N . ARG A 1 334 ? -4.950 64.484 -20.932 1.00 33.72 334 ARG A N 1
ATOM 2750 C CA . ARG A 1 334 ? -5.640 65.203 -22.003 1.00 33.72 334 ARG A CA 1
ATOM 2751 C C . ARG A 1 334 ? -4.931 66.540 -22.171 1.00 33.72 334 ARG A C 1
ATOM 2753 O O . ARG A 1 334 ? -4.439 67.038 -21.133 1.00 33.72 334 ARG A O 1
#

Radius of gyration: 29.83 Å; Cα contacts (8 Å, |Δi|>4): 568; chains: 1; bounding box: 72×84×54 Å